Protein AF-A0A956D103-F1 (afdb_monomer)

Mean predicted aligned error: 5.44 Å

Secondary structure (DSSP, 8-state):
--S--------TTTHHHHHHHHTT----S--BHHHHHHHHHHHHHT---SS--EEEEEE-S--B-SS--SS---HHHHHHHHHHHHHTT-EEEEEE-SSS-SHHHHHHHHHHHTT--TTSPPPP-EE-SSHHHHHHHHHHHHHHHS-SEEEPSS--S-GGGGGGSEEEETTEEEPBT-TTSEEEEETTEEEE-THHHHHHHHSTT--EEEE--------

Sequence (219 aa):
ECPVITEVPPDLSNYAAIEAVYAANQPEDETPTGESILAVMDTLLNDPAPGDKVIVLATDGEPDTCAEPNPQNGQPEAIAAVTHAYESGIRTYIISVGTDVGMRHLQDVANAGVGHGPGDPDAPFWVAGDDMGLRDALTAIIGGELSCVVTLEGMIQDPDLACTGTVLLNGLPVPCDDPNGWRVIDATHIELRGDACDTLQTTPAATLEATFPCDVVLI

Solvent-accessible surface area (backbone atoms only — not comparable to full-atom values): 12548 Å² total; per-residue (Å²): 124,74,55,81,83,84,86,72,83,91,59,86,89,45,59,70,63,50,48,60,50,62,75,70,59,74,93,70,98,68,43,33,47,18,53,42,47,49,56,51,45,55,54,58,77,69,49,84,69,85,76,91,50,72,45,78,48,76,43,47,45,69,23,6,29,82,90,44,55,74,69,64,70,15,55,67,48,30,37,51,32,34,34,52,35,29,79,71,65,26,40,38,43,38,34,38,36,74,67,90,53,36,54,69,52,42,47,54,36,19,16,26,6,74,67,49,56,95,88,52,76,85,47,78,64,38,72,28,84,48,76,65,40,43,52,52,42,53,45,52,54,58,19,71,69,53,66,43,62,40,77,51,102,56,68,46,79,48,70,93,54,46,74,79,30,49,39,25,52,72,84,40,80,44,49,64,78,39,75,52,9,26,40,80,75,53,46,42,31,35,33,39,25,53,62,41,25,52,46,55,27,70,38,85,88,59,44,79,48,77,50,63,70,78,83,78,86,83,129

Foldseek 3Di:
DPPDDDDDDDDPPCVVVVCVVVVPDDDDQFAQQLVVLVVVLVVQVPDPDDAAAEAEDEEQQQHQHPVDRPPSPCLVSNLVSLLVCVVVRYAYAYEHEDDNPNVVSSQSSQCSRPVHDPPDPTHDHFYDDDPVSVVQRVLQVQLVRDALKDFAPFWAPDQVQQQVKFKAKQNHTFHEPDQQGKHDPHGGIIGGHDVRSVCSSRPPPIDIDIDGDPDDPDD

pLDDT: mean 91.86, std 7.45, range [54.06, 98.56]

Radius of gyration: 21.25 Å; Cα contacts (8 Å, |Δi|>4): 354; chains: 1; bounding box: 64×43×56 Å

Structure (mmCIF, N/CA/C/O backbone):
data_AF-A0A956D103-F1
#
_entry.id   AF-A0A956D103-F1
#
loop_
_atom_site.group_PDB
_atom_site.id
_atom_site.type_symbol
_atom_site.label_atom_id
_atom_site.label_alt_id
_atom_site.label_comp_id
_atom_site.label_asym_id
_atom_site.label_entity_id
_atom_site.label_seq_id
_atom_site.pdbx_PDB_ins_code
_atom_site.Cartn_x
_atom_site.Cartn_y
_atom_site.Cartn_z
_atom_site.occupancy
_atom_site.B_iso_or_equiv
_atom_site.auth_seq_id
_atom_site.auth_comp_id
_atom_site.auth_asym_id
_atom_site.auth_atom_id
_atom_site.pdbx_PDB_model_num
ATOM 1 N N . GLU A 1 1 ? 3.427 -14.413 -24.974 1.00 79.50 1 GLU A N 1
ATOM 2 C CA . GLU A 1 1 ? 2.480 -13.389 -24.497 1.00 79.50 1 GLU A CA 1
ATOM 3 C C . GLU A 1 1 ? 3.286 -12.433 -23.641 1.00 79.50 1 GLU A C 1
ATOM 5 O O . GLU A 1 1 ? 4.222 -12.904 -23.008 1.00 79.50 1 GLU A O 1
ATOM 10 N N . CYS A 1 2 ? 3.041 -11.131 -23.746 1.00 88.25 2 CYS A N 1
ATOM 11 C CA . CYS A 1 2 ? 3.7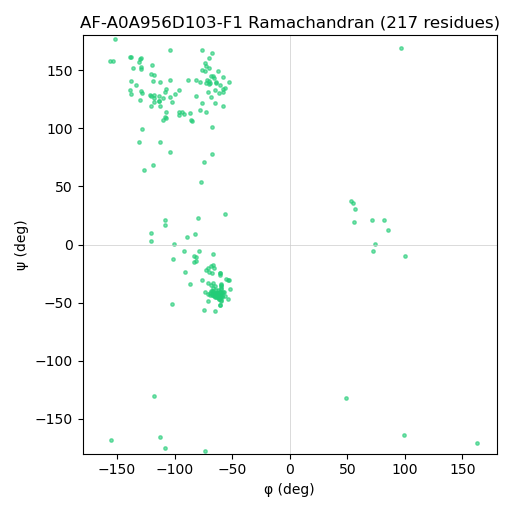76 -10.103 -23.016 1.00 88.25 2 CYS A CA 1
ATOM 12 C C . CYS A 1 2 ? 2.755 -9.066 -22.522 1.00 88.25 2 CYS A C 1
ATOM 14 O O . CYS A 1 2 ? 1.936 -8.639 -23.343 1.00 88.25 2 CYS A O 1
ATOM 16 N N . PRO A 1 3 ? 2.765 -8.700 -21.231 1.00 92.75 3 PRO A N 1
ATOM 17 C CA . PRO A 1 3 ? 3.650 -9.207 -20.180 1.00 92.75 3 PRO A CA 1
ATOM 18 C C . PRO A 1 3 ? 3.308 -10.660 -19.812 1.00 92.75 3 PRO A C 1
ATOM 20 O O . PRO A 1 3 ? 2.217 -11.153 -20.104 1.00 92.75 3 PRO A O 1
ATOM 23 N N . VAL A 1 4 ? 4.251 -11.367 -19.189 1.00 90.75 4 VAL A N 1
ATOM 24 C CA . VAL A 1 4 ? 3.965 -12.669 -18.575 1.00 90.75 4 VAL A CA 1
ATOM 25 C C . VAL A 1 4 ? 3.476 -12.408 -17.156 1.00 90.75 4 VAL A C 1
ATOM 27 O O . VAL A 1 4 ? 4.240 -11.945 -16.315 1.00 90.75 4 VAL A O 1
ATOM 30 N N . ILE A 1 5 ? 2.205 -12.704 -16.891 1.00 88.81 5 ILE A N 1
ATOM 31 C CA . ILE A 1 5 ? 1.594 -12.516 -15.573 1.00 88.81 5 ILE A CA 1
ATOM 32 C C . ILE A 1 5 ? 1.453 -13.877 -14.894 1.00 88.81 5 ILE A C 1
ATOM 34 O O . ILE A 1 5 ? 0.875 -14.812 -15.449 1.00 88.81 5 ILE A O 1
ATOM 38 N N . THR A 1 6 ? 1.974 -13.973 -13.673 1.00 90.38 6 THR A N 1
ATOM 39 C CA . THR A 1 6 ? 1.687 -15.084 -12.762 1.00 90.38 6 THR A CA 1
ATOM 40 C C . THR A 1 6 ? 0.908 -14.541 -11.577 1.00 90.38 6 THR A C 1
ATOM 42 O O . THR A 1 6 ? 1.376 -13.631 -10.898 1.00 90.38 6 THR A O 1
ATOM 45 N N . GLU A 1 7 ? -0.271 -15.102 -11.324 1.00 89.50 7 GLU A N 1
ATOM 46 C CA . GLU A 1 7 ? -1.184 -14.610 -10.294 1.00 89.50 7 GLU A CA 1
ATOM 47 C C . GLU A 1 7 ? -1.426 -15.659 -9.211 1.00 89.50 7 GLU A C 1
ATOM 49 O O . GLU A 1 7 ? -1.515 -16.861 -9.473 1.00 89.50 7 GLU A O 1
ATOM 54 N N . VAL A 1 8 ? -1.597 -15.173 -7.985 1.00 91.81 8 VAL A N 1
ATOM 55 C CA . VAL A 1 8 ? -2.121 -15.940 -6.859 1.00 91.81 8 VAL A CA 1
ATOM 56 C C . VAL A 1 8 ? -3.377 -15.215 -6.380 1.00 91.81 8 VAL A C 1
ATOM 58 O O . VAL A 1 8 ? -3.267 -14.055 -5.983 1.00 91.81 8 VAL A O 1
ATOM 61 N N . PRO A 1 9 ? -4.566 -15.848 -6.412 1.00 88.56 9 PRO A N 1
ATOM 62 C CA . PRO A 1 9 ? -5.786 -15.211 -5.930 1.00 88.56 9 PRO A CA 1
ATOM 63 C C . PRO A 1 9 ? -5.660 -14.783 -4.460 1.00 88.56 9 PRO A C 1
ATOM 65 O O . PRO A 1 9 ? -5.035 -15.503 -3.676 1.00 88.56 9 PRO A O 1
ATOM 68 N N . PRO A 1 10 ? -6.259 -13.652 -4.053 1.00 86.81 10 PRO A N 1
ATOM 69 C CA . PRO A 1 10 ? -6.263 -13.242 -2.656 1.00 86.81 10 PRO A CA 1
ATOM 70 C C . PRO A 1 10 ? -7.048 -14.251 -1.807 1.00 86.81 10 PRO A C 1
ATOM 72 O O . PRO A 1 10 ? -8.158 -14.645 -2.163 1.00 86.81 10 PRO A O 1
ATOM 75 N N . ASP A 1 11 ? -6.471 -14.660 -0.679 1.00 86.62 11 ASP A N 1
ATOM 76 C CA . ASP A 1 11 ? -7.127 -15.512 0.316 1.00 86.62 11 ASP A CA 1
ATOM 77 C C . ASP A 1 11 ? -6.510 -15.263 1.703 1.00 86.62 11 ASP A C 1
ATOM 79 O O . ASP A 1 11 ? -5.375 -14.782 1.827 1.00 86.62 11 ASP A O 1
ATOM 83 N N . LEU A 1 12 ? -7.244 -15.593 2.763 1.00 84.31 12 LEU A N 1
ATOM 84 C CA . LEU A 1 12 ? -6.708 -15.558 4.118 1.00 84.31 12 LEU A CA 1
ATOM 85 C C . LEU A 1 12 ? -5.688 -16.685 4.299 1.00 84.31 12 LEU A C 1
ATOM 87 O O . LEU A 1 12 ? -5.867 -17.804 3.829 1.00 84.31 12 LEU A O 1
ATOM 91 N N . SER A 1 13 ? -4.601 -16.395 5.018 1.00 85.69 13 SER A N 1
ATOM 92 C CA . SER A 1 13 ? -3.537 -17.376 5.288 1.00 85.69 13 SER A CA 1
ATOM 93 C C . SER A 1 13 ? -2.912 -17.995 4.023 1.00 85.69 13 SER A C 1
ATOM 95 O O . SER A 1 13 ? -2.415 -19.121 4.061 1.00 85.69 13 SER A O 1
ATOM 97 N N . ASN A 1 14 ? -2.860 -17.248 2.916 1.00 91.62 14 ASN A N 1
ATOM 98 C CA . ASN A 1 14 ? -2.439 -17.759 1.607 1.00 91.62 14 ASN A CA 1
ATOM 99 C C . ASN A 1 14 ? -0.913 -17.875 1.393 1.00 91.62 14 ASN A C 1
ATOM 101 O O . ASN A 1 14 ? -0.425 -17.880 0.262 1.00 91.62 14 ASN A O 1
ATOM 105 N N . TYR A 1 15 ? -0.135 -17.970 2.476 1.00 91.62 15 TYR A N 1
ATOM 106 C CA . TYR A 1 15 ? 1.331 -18.027 2.422 1.00 91.62 15 TYR A CA 1
ATOM 107 C C . TYR A 1 15 ? 1.834 -19.145 1.500 1.00 91.62 15 TYR A C 1
ATOM 109 O O . TYR A 1 15 ? 2.696 -18.906 0.664 1.00 91.62 15 TYR A O 1
ATOM 117 N N . ALA A 1 16 ? 1.274 -20.353 1.618 1.00 94.56 16 ALA A N 1
ATOM 118 C CA . ALA A 1 16 ? 1.763 -21.516 0.878 1.00 94.56 16 ALA A CA 1
ATOM 119 C C . ALA A 1 16 ? 1.588 -21.379 -0.646 1.00 94.56 16 ALA A C 1
ATOM 121 O O . ALA A 1 16 ? 2.445 -21.840 -1.397 1.00 94.56 16 ALA A O 1
ATOM 122 N N . ALA A 1 17 ? 0.505 -20.747 -1.118 1.00 94.50 17 ALA A N 1
ATOM 123 C CA . ALA A 1 17 ? 0.299 -20.533 -2.552 1.00 94.50 17 ALA A CA 1
ATOM 124 C C . ALA A 1 17 ? 1.233 -19.444 -3.097 1.00 94.50 17 ALA A C 1
ATOM 126 O O . ALA A 1 17 ? 1.810 -19.616 -4.170 1.00 94.50 17 ALA A O 1
ATOM 127 N N . ILE A 1 18 ? 1.424 -18.364 -2.331 1.00 93.12 18 ILE A N 1
ATOM 128 C CA . ILE A 1 18 ? 2.382 -17.300 -2.651 1.00 93.12 18 ILE A CA 1
ATOM 129 C C . ILE A 1 18 ? 3.799 -17.886 -2.721 1.00 93.12 18 ILE A C 1
ATOM 131 O O . ILE A 1 18 ? 4.478 -17.740 -3.734 1.00 93.12 18 ILE A O 1
ATOM 135 N N . GLU A 1 19 ? 4.228 -18.617 -1.689 1.00 94.25 19 GLU A N 1
ATOM 136 C CA . GLU A 1 19 ? 5.542 -19.267 -1.631 1.00 94.25 19 GLU A CA 1
ATOM 137 C C . GLU A 1 19 ? 5.763 -20.206 -2.822 1.00 94.25 19 GLU A C 1
ATOM 139 O O . GLU A 1 19 ? 6.821 -20.156 -3.445 1.00 94.25 19 GLU A O 1
ATOM 144 N N . ALA A 1 20 ? 4.766 -21.020 -3.184 1.00 93.12 20 ALA A N 1
ATOM 145 C CA . ALA A 1 20 ? 4.874 -21.947 -4.307 1.00 93.12 20 ALA A CA 1
ATOM 146 C C . ALA A 1 20 ? 5.146 -21.242 -5.647 1.00 93.12 20 ALA A C 1
ATOM 148 O O . ALA A 1 20 ? 5.888 -21.778 -6.471 1.00 93.12 20 ALA A O 1
ATOM 149 N N . VAL A 1 21 ? 4.577 -20.050 -5.857 1.00 91.94 21 VAL A N 1
ATOM 150 C CA . VAL A 1 21 ? 4.830 -19.231 -7.049 1.00 91.94 21 VAL A CA 1
ATOM 151 C C . VAL A 1 21 ? 6.207 -18.572 -6.976 1.00 91.94 21 VAL A C 1
ATOM 153 O O . VAL A 1 21 ? 7.045 -18.793 -7.850 1.00 91.94 21 VAL A O 1
ATOM 156 N N . TYR A 1 22 ? 6.487 -17.811 -5.916 1.00 87.88 22 TYR A N 1
ATOM 157 C CA . TYR A 1 22 ? 7.726 -17.031 -5.826 1.00 87.88 22 TYR A CA 1
ATOM 158 C C . TYR A 1 22 ? 8.986 -17.900 -5.716 1.00 87.88 22 TYR A C 1
ATOM 160 O O . TYR A 1 22 ? 10.017 -17.527 -6.267 1.00 87.88 22 TYR A O 1
ATOM 168 N N . ALA A 1 23 ? 8.923 -19.067 -5.065 1.00 90.00 23 ALA A N 1
ATOM 169 C CA . ALA A 1 23 ? 10.075 -19.965 -4.944 1.00 90.00 23 ALA A CA 1
ATOM 170 C C . ALA A 1 23 ? 10.461 -20.643 -6.271 1.00 90.00 23 ALA A C 1
ATOM 172 O O . ALA A 1 23 ? 11.604 -21.075 -6.427 1.00 90.00 23 ALA A O 1
ATOM 173 N N . ALA A 1 24 ? 9.514 -20.769 -7.206 1.00 86.50 24 ALA A N 1
ATOM 174 C CA . ALA A 1 24 ? 9.744 -21.363 -8.520 1.00 86.50 24 ALA A CA 1
ATOM 175 C C . ALA A 1 24 ? 10.159 -20.330 -9.580 1.00 86.50 24 ALA A C 1
ATOM 177 O O . ALA A 1 24 ? 10.802 -20.701 -10.563 1.00 86.50 24 ALA A O 1
ATOM 178 N N . ASN A 1 25 ? 9.806 -19.057 -9.382 1.00 85.12 25 ASN A N 1
ATOM 179 C CA . ASN A 1 25 ? 10.116 -17.983 -10.320 1.00 85.12 25 ASN A CA 1
ATOM 180 C C . ASN A 1 25 ? 11.622 -17.692 -10.368 1.00 85.12 25 ASN A C 1
ATOM 182 O O . ASN A 1 25 ? 12.337 -17.780 -9.368 1.00 85.12 25 ASN A O 1
ATOM 186 N N . GLN A 1 26 ? 12.105 -17.345 -11.555 1.00 83.88 26 GLN A N 1
ATOM 187 C CA . GLN A 1 26 ? 13.471 -16.898 -11.817 1.00 83.88 26 GLN A CA 1
ATOM 188 C C . GLN A 1 26 ? 13.407 -15.598 -12.628 1.00 83.88 26 GLN A C 1
ATOM 190 O O . GLN A 1 26 ? 12.369 -15.329 -13.234 1.00 83.88 26 GLN A O 1
ATOM 195 N N . PRO A 1 27 ? 14.477 -14.783 -12.638 1.00 82.50 27 PRO A N 1
ATOM 196 C CA . PRO A 1 27 ? 14.562 -13.655 -13.556 1.00 82.50 27 PRO A CA 1
ATOM 197 C C . PRO A 1 27 ? 14.408 -14.122 -15.0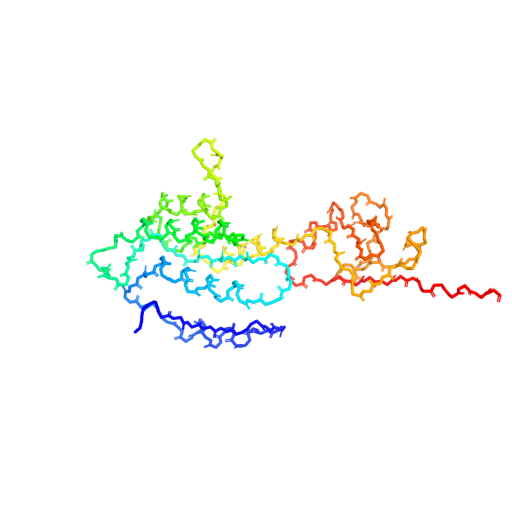08 1.00 82.50 27 PRO A C 1
ATOM 199 O O . PRO A 1 27 ? 15.034 -15.104 -15.410 1.00 82.50 27 PRO A O 1
ATOM 202 N N . GLU A 1 28 ? 13.593 -13.397 -15.765 1.00 82.94 28 GLU A N 1
ATOM 203 C CA . GLU A 1 28 ? 13.467 -13.514 -17.220 1.00 82.94 28 GLU A CA 1
ATOM 204 C C . GLU A 1 28 ? 14.197 -12.329 -17.882 1.00 82.94 28 GLU A C 1
ATOM 206 O O . GLU A 1 28 ? 14.587 -11.383 -17.198 1.00 82.94 28 GLU A O 1
ATOM 211 N N . ASP A 1 29 ? 14.419 -12.391 -19.197 1.00 82.62 29 ASP A N 1
ATOM 212 C CA . ASP A 1 29 ? 15.344 -11.479 -19.896 1.00 82.62 29 ASP A CA 1
ATOM 213 C C . ASP A 1 29 ? 14.844 -10.023 -20.056 1.00 82.62 29 ASP A C 1
ATOM 215 O O . ASP A 1 29 ? 15.673 -9.140 -20.258 1.00 82.62 29 ASP A O 1
ATOM 219 N N . GLU A 1 30 ? 13.532 -9.762 -19.985 1.00 90.62 30 GLU A N 1
ATOM 220 C CA . GLU A 1 30 ? 12.917 -8.465 -20.343 1.00 90.62 30 GLU A CA 1
ATOM 221 C C . GLU A 1 30 ? 11.981 -7.943 -19.228 1.00 90.62 30 GLU A C 1
ATOM 223 O O . GLU A 1 30 ? 11.374 -8.726 -18.488 1.00 90.62 30 GLU A O 1
ATOM 228 N N . THR A 1 31 ? 11.810 -6.621 -19.150 1.00 91.56 31 THR A N 1
ATOM 229 C CA . THR A 1 31 ? 11.146 -5.867 -18.072 1.00 91.56 31 THR A CA 1
ATOM 230 C C . THR A 1 31 ? 10.029 -4.936 -18.605 1.00 91.56 31 THR A C 1
ATOM 232 O O . THR A 1 31 ? 10.104 -3.711 -18.423 1.00 91.56 31 THR A O 1
ATOM 235 N N . PRO A 1 32 ? 8.939 -5.473 -19.202 1.00 96.00 32 PRO A N 1
ATOM 236 C CA . PRO A 1 32 ? 7.816 -4.700 -19.752 1.00 96.00 32 PRO A CA 1
ATOM 237 C C . PRO A 1 32 ? 6.924 -4.134 -18.632 1.00 96.00 32 PRO A C 1
ATOM 239 O O . PRO A 1 32 ? 5.818 -4.614 -18.350 1.00 96.00 32 PRO A O 1
ATOM 242 N N . THR A 1 33 ? 7.446 -3.141 -17.912 1.00 96.50 33 THR A N 1
ATOM 243 C CA . THR A 1 33 ? 6.855 -2.626 -16.666 1.00 96.50 33 THR A CA 1
ATOM 244 C C . THR A 1 33 ? 5.529 -1.922 -16.918 1.00 96.50 33 THR A C 1
ATOM 246 O O . THR A 1 33 ? 4.568 -2.151 -16.185 1.00 96.50 33 THR A O 1
ATOM 249 N N . GLY A 1 34 ? 5.450 -1.094 -17.965 1.00 97.62 34 GLY A N 1
ATOM 250 C CA . GLY A 1 34 ? 4.225 -0.372 -18.305 1.00 97.62 34 GLY A CA 1
ATOM 251 C C . GLY A 1 34 ? 3.066 -1.327 -18.587 1.00 97.62 34 GLY A C 1
ATOM 252 O O . GLY A 1 34 ? 1.992 -1.199 -18.001 1.00 97.62 34 GLY A O 1
ATOM 253 N N . GLU A 1 35 ? 3.293 -2.340 -19.419 1.00 97.69 35 GLU A N 1
ATOM 254 C CA . GLU A 1 35 ? 2.273 -3.329 -19.751 1.00 97.69 35 GLU A CA 1
ATOM 255 C C . GLU A 1 35 ? 1.910 -4.223 -18.558 1.00 97.69 35 GLU A C 1
ATOM 257 O O . GLU A 1 35 ? 0.738 -4.562 -18.395 1.00 97.69 35 GLU A O 1
ATOM 262 N N . SER A 1 36 ? 2.874 -4.558 -17.692 1.00 97.00 36 SER A N 1
ATOM 263 C CA . SER A 1 36 ? 2.613 -5.302 -16.448 1.00 97.00 36 SER A CA 1
ATOM 264 C C . SER A 1 36 ? 1.668 -4.538 -15.518 1.00 97.00 36 SER A C 1
ATOM 266 O O . SER A 1 36 ? 0.732 -5.117 -14.969 1.00 97.00 36 SER A O 1
ATOM 268 N N . ILE A 1 37 ? 1.866 -3.224 -15.386 1.00 98.25 37 ILE A N 1
ATOM 269 C CA . ILE A 1 37 ? 1.015 -2.356 -14.563 1.00 98.25 37 ILE A CA 1
ATOM 270 C C . ILE A 1 37 ? -0.389 -2.256 -15.150 1.00 98.25 37 ILE A C 1
ATOM 272 O O . ILE A 1 37 ? -1.355 -2.386 -14.405 1.00 98.25 37 ILE A O 1
ATOM 276 N N . LEU A 1 38 ? -0.521 -2.088 -16.469 1.00 97.88 38 LEU A N 1
ATOM 277 C CA . LEU A 1 38 ? -1.831 -2.051 -17.128 1.00 97.88 38 LEU A CA 1
ATOM 278 C C . LEU A 1 38 ? -2.596 -3.374 -16.961 1.00 97.88 38 LEU A C 1
ATOM 280 O O . LEU A 1 38 ? -3.787 -3.351 -16.662 1.00 97.88 38 LEU A O 1
ATOM 284 N N . ALA A 1 39 ? -1.915 -4.517 -17.084 1.00 96.56 39 ALA A N 1
ATOM 285 C CA . ALA A 1 39 ? -2.531 -5.827 -16.879 1.00 96.56 39 ALA A CA 1
ATOM 286 C C . ALA A 1 39 ? -3.026 -6.017 -15.432 1.00 96.56 39 ALA A C 1
ATOM 288 O O . ALA A 1 39 ? -4.158 -6.442 -15.214 1.00 96.56 39 ALA A O 1
ATOM 289 N N . VAL A 1 40 ? -2.210 -5.653 -14.434 1.00 96.12 40 VAL A N 1
ATOM 290 C CA . VAL A 1 40 ? -2.604 -5.727 -13.015 1.00 96.12 40 VAL A CA 1
ATOM 291 C C . VAL A 1 40 ? -3.717 -4.727 -12.693 1.00 96.12 40 VAL A C 1
ATOM 293 O O . VAL A 1 40 ? -4.627 -5.044 -11.928 1.00 96.12 40 VAL A O 1
ATOM 296 N N . MET A 1 41 ? -3.681 -3.535 -13.290 1.00 96.50 41 MET A N 1
ATOM 297 C CA . MET A 1 41 ? -4.721 -2.522 -13.130 1.00 96.50 41 MET A CA 1
ATOM 298 C C . MET A 1 41 ? -6.085 -3.053 -13.582 1.00 96.50 41 MET A C 1
ATOM 300 O O . MET A 1 41 ? -7.060 -2.892 -12.851 1.00 96.50 41 MET A O 1
ATOM 304 N N . ASP A 1 42 ? -6.158 -3.738 -14.727 1.00 95.00 42 ASP A N 1
ATOM 305 C CA . ASP A 1 42 ? -7.395 -4.374 -15.190 1.00 95.00 42 ASP A CA 1
ATOM 306 C C . ASP A 1 42 ? -7.920 -5.396 -14.167 1.00 95.00 42 ASP A C 1
ATOM 308 O O . ASP A 1 42 ? -9.118 -5.417 -13.876 1.00 95.00 42 ASP A O 1
ATOM 312 N N . THR A 1 43 ? -7.045 -6.206 -13.562 1.00 93.62 43 THR A N 1
ATOM 313 C CA . THR A 1 43 ? -7.431 -7.139 -12.490 1.00 93.62 43 THR A CA 1
ATOM 314 C C . THR A 1 43 ? -7.985 -6.396 -11.267 1.00 93.62 43 THR A C 1
ATOM 316 O O . THR A 1 43 ? -9.048 -6.760 -10.762 1.00 93.62 43 THR A O 1
ATOM 319 N N . LEU A 1 44 ? -7.325 -5.322 -10.819 1.00 94.75 44 LEU A N 1
ATOM 320 C CA . LEU A 1 44 ? -7.743 -4.540 -9.647 1.00 94.75 44 LEU A CA 1
ATOM 321 C C . LEU A 1 44 ? -9.060 -3.785 -9.862 1.00 94.75 44 LEU A C 1
ATOM 323 O O . LEU A 1 44 ? -9.894 -3.746 -8.961 1.00 94.75 44 LEU A O 1
ATOM 327 N N . LEU A 1 45 ? -9.278 -3.212 -11.048 1.00 94.94 45 LEU A N 1
ATOM 328 C CA . LEU A 1 45 ? -10.519 -2.503 -11.380 1.00 94.94 45 LEU A CA 1
ATOM 329 C C . LEU A 1 45 ? -11.732 -3.440 -11.461 1.00 94.94 45 LEU A C 1
ATOM 331 O O . LEU A 1 45 ? -12.868 -2.999 -11.280 1.00 94.94 45 LEU A O 1
ATOM 335 N N . ASN A 1 46 ? -11.500 -4.726 -11.731 1.00 94.00 46 ASN A N 1
ATOM 336 C CA . ASN A 1 46 ? -12.540 -5.751 -11.766 1.00 94.00 46 ASN A CA 1
ATOM 337 C C . ASN A 1 46 ? -12.742 -6.467 -10.417 1.00 94.00 46 ASN A C 1
ATOM 339 O O . ASN A 1 46 ? -13.677 -7.264 -10.303 1.00 94.00 46 ASN A O 1
ATOM 343 N N . ASP A 1 47 ? -11.912 -6.199 -9.402 1.00 91.88 47 ASP A N 1
ATOM 344 C CA . ASP A 1 47 ? -12.050 -6.781 -8.066 1.00 91.88 47 ASP A CA 1
ATOM 345 C C . ASP A 1 47 ? -13.160 -6.067 -7.264 1.00 91.88 47 ASP A C 1
ATOM 347 O O . ASP A 1 47 ? -13.026 -4.886 -6.934 1.00 91.88 47 ASP A O 1
ATOM 351 N N . PRO A 1 48 ? -14.259 -6.760 -6.901 1.00 91.25 48 PRO A N 1
ATOM 352 C CA . PRO A 1 48 ? -15.356 -6.160 -6.150 1.00 91.25 48 PRO A CA 1
ATOM 353 C C . PRO A 1 48 ? -15.066 -6.022 -4.649 1.00 91.25 48 PRO A C 1
ATOM 355 O O . PRO A 1 48 ? -15.920 -5.501 -3.925 1.00 91.25 48 PRO A O 1
ATOM 358 N N . ALA A 1 49 ? -13.939 -6.542 -4.145 1.00 87.62 49 ALA A N 1
ATOM 359 C CA . ALA A 1 49 ? -13.627 -6.469 -2.726 1.00 87.62 49 ALA A CA 1
ATOM 360 C C . ALA A 1 49 ? -13.520 -5.000 -2.273 1.00 87.62 49 ALA A C 1
ATOM 362 O O . ALA A 1 49 ? -12.924 -4.185 -2.982 1.00 87.62 49 ALA A O 1
ATOM 363 N N . PRO A 1 50 ? -14.078 -4.644 -1.103 1.00 83.06 50 PRO A N 1
ATOM 364 C CA . PRO A 1 50 ? -14.047 -3.274 -0.611 1.00 83.06 50 PRO A CA 1
ATOM 365 C C . PRO A 1 50 ? -12.625 -2.834 -0.240 1.00 83.06 50 PRO A C 1
ATOM 367 O O . PRO A 1 50 ? -11.736 -3.661 -0.037 1.00 83.06 50 PRO A O 1
ATOM 370 N N . GLY A 1 51 ? -12.453 -1.522 -0.086 1.00 84.06 51 GLY A N 1
ATOM 371 C CA . GLY A 1 51 ? -11.192 -0.905 0.319 1.00 84.06 51 GLY A CA 1
ATOM 372 C C . GLY A 1 51 ? -10.364 -0.393 -0.855 1.00 84.06 51 GLY A C 1
ATOM 373 O O . GLY A 1 51 ? -10.663 -0.658 -2.022 1.00 84.06 51 GLY A O 1
ATOM 374 N N . ASP A 1 52 ? -9.332 0.368 -0.510 1.00 88.06 52 ASP A N 1
ATOM 375 C CA . ASP A 1 52 ? -8.420 0.953 -1.481 1.00 88.06 52 ASP A CA 1
ATOM 376 C C . ASP A 1 52 ? -7.611 -0.141 -2.186 1.00 88.06 52 ASP A C 1
ATOM 378 O O . ASP A 1 52 ? -7.264 -1.177 -1.610 1.00 88.06 52 ASP A O 1
ATOM 382 N N . LYS A 1 53 ? -7.328 0.089 -3.468 1.00 91.88 53 LYS A N 1
ATOM 383 C CA . LYS A 1 53 ? -6.511 -0.796 -4.295 1.00 91.88 53 LYS A CA 1
ATOM 384 C C . LYS A 1 53 ? -5.171 -0.128 -4.539 1.00 91.88 53 LYS A C 1
ATOM 386 O O . LYS A 1 53 ? -5.113 1.050 -4.892 1.00 91.88 53 LYS A O 1
ATOM 391 N N . VAL A 1 54 ? -4.100 -0.891 -4.370 1.00 95.69 54 VAL A N 1
ATOM 392 C CA . VAL A 1 54 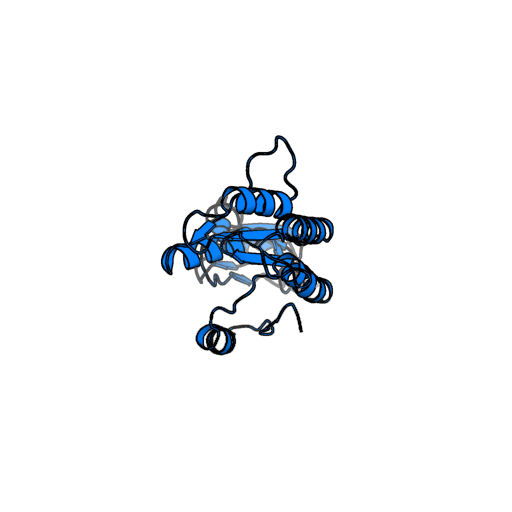? -2.735 -0.399 -4.548 1.00 95.69 54 VAL A CA 1
ATOM 393 C C . VAL A 1 54 ? -1.899 -1.402 -5.325 1.00 95.69 54 VAL A C 1
ATOM 395 O O . VAL A 1 54 ? -2.139 -2.608 -5.266 1.00 95.69 54 VAL A O 1
ATOM 398 N N . ILE A 1 55 ? -0.900 -0.894 -6.035 1.00 97.19 55 ILE A N 1
ATOM 399 C CA . ILE A 1 55 ? 0.132 -1.677 -6.708 1.00 97.19 55 ILE A CA 1
ATOM 400 C C . ILE A 1 55 ? 1.436 -1.490 -5.937 1.00 97.19 55 ILE A C 1
ATOM 402 O O . ILE A 1 55 ? 1.835 -0.365 -5.647 1.00 97.19 55 ILE A O 1
ATOM 406 N N . VAL A 1 56 ? 2.124 -2.588 -5.629 1.00 96.12 56 VAL A N 1
ATOM 407 C CA . VAL A 1 56 ? 3.506 -2.552 -5.136 1.00 96.12 56 VAL A CA 1
ATOM 408 C C . VAL A 1 56 ? 4.410 -3.049 -6.253 1.00 96.12 56 VAL A C 1
ATOM 410 O O . VAL A 1 56 ? 4.394 -4.232 -6.589 1.00 96.12 56 VAL A O 1
ATOM 413 N N . LEU A 1 57 ? 5.179 -2.141 -6.847 1.00 96.12 57 LEU A N 1
ATOM 414 C CA . LEU A 1 57 ? 6.108 -2.442 -7.927 1.00 96.12 57 LEU A CA 1
ATOM 415 C C . LEU A 1 57 ? 7.514 -2.639 -7.357 1.00 96.12 57 LEU A C 1
ATOM 417 O O . LEU A 1 57 ? 8.149 -1.683 -6.910 1.00 96.12 57 LEU A O 1
ATOM 421 N N . ALA A 1 58 ? 8.006 -3.876 -7.403 1.00 93.00 58 ALA A N 1
ATOM 422 C CA . ALA A 1 58 ? 9.400 -4.197 -7.118 1.00 93.00 58 ALA A CA 1
ATOM 423 C C . ALA A 1 58 ? 10.206 -4.228 -8.428 1.00 93.00 58 ALA A C 1
ATOM 425 O O . ALA A 1 58 ? 9.943 -5.075 -9.279 1.00 93.00 58 ALA A O 1
ATOM 426 N N . THR A 1 59 ? 11.147 -3.299 -8.617 1.00 92.69 59 THR A N 1
ATOM 427 C CA . THR A 1 59 ? 11.895 -3.141 -9.883 1.00 92.69 59 THR A CA 1
ATOM 428 C C . THR A 1 59 ? 13.251 -2.452 -9.676 1.00 92.69 59 THR A C 1
ATOM 430 O O . THR A 1 59 ? 13.452 -1.753 -8.682 1.00 92.69 59 THR A O 1
ATOM 433 N N . ASP A 1 60 ? 14.187 -2.651 -10.604 1.00 90.44 60 ASP A N 1
ATOM 434 C CA . ASP A 1 60 ? 15.466 -1.927 -10.679 1.00 90.44 60 ASP A CA 1
ATOM 435 C C . ASP A 1 60 ? 15.336 -0.551 -11.359 1.00 90.44 60 ASP A C 1
ATOM 437 O O . ASP A 1 60 ? 16.240 0.279 -11.274 1.00 90.44 60 ASP A O 1
ATOM 441 N N . GLY A 1 61 ? 14.186 -0.266 -11.977 1.00 92.88 61 GLY A N 1
ATOM 442 C CA . GLY A 1 61 ? 13.917 1.012 -12.628 1.00 92.88 61 GLY A CA 1
ATOM 443 C C . GLY A 1 61 ? 14.494 1.129 -14.034 1.00 92.88 61 GLY A C 1
ATOM 444 O O . GLY A 1 61 ? 14.644 2.252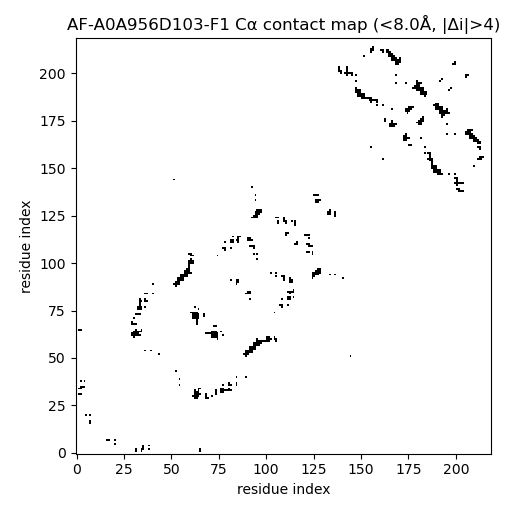 -14.524 1.00 92.88 61 GLY A O 1
ATOM 445 N N . GLU A 1 62 ? 14.792 0.015 -14.701 1.00 93.25 62 GLU A N 1
ATOM 446 C CA . GLU A 1 62 ? 15.215 0.014 -16.104 1.00 93.25 62 GLU A CA 1
ATOM 447 C C . GLU A 1 62 ? 14.239 -0.774 -17.002 1.00 93.25 62 GLU A C 1
ATOM 449 O O . GLU A 1 62 ? 14.563 -1.845 -17.512 1.00 93.25 62 GLU A O 1
ATOM 454 N N . PRO A 1 63 ? 13.008 -0.262 -17.201 1.00 95.12 63 PRO A N 1
ATOM 455 C CA . PRO A 1 63 ? 12.010 -0.935 -18.019 1.00 95.12 63 PRO A CA 1
ATOM 456 C C . PRO A 1 63 ? 12.343 -0.921 -19.514 1.00 95.12 63 PRO A C 1
ATOM 458 O O . PRO A 1 63 ? 12.906 0.036 -20.053 1.00 95.12 63 PRO A O 1
ATOM 461 N N . ASP A 1 64 ? 11.857 -1.945 -20.200 1.00 94.94 64 ASP A N 1
ATOM 462 C CA . ASP A 1 64 ? 11.640 -1.986 -21.644 1.00 94.94 64 ASP A CA 1
ATOM 463 C C . ASP A 1 64 ? 10.133 -2.059 -21.943 1.00 94.94 64 ASP A C 1
ATOM 465 O O . ASP A 1 64 ? 9.299 -1.750 -21.085 1.00 94.94 64 ASP A O 1
ATOM 469 N N . THR A 1 65 ? 9.775 -2.393 -23.182 1.00 96.00 65 THR A N 1
ATOM 470 C CA . THR A 1 65 ? 8.380 -2.591 -23.588 1.00 96.00 65 THR A CA 1
ATOM 471 C C . THR A 1 65 ? 8.225 -3.925 -24.302 1.00 96.00 65 THR A C 1
ATOM 473 O O . THR A 1 65 ? 9.157 -4.453 -24.907 1.00 96.00 65 THR A O 1
ATOM 476 N N . CYS A 1 66 ? 6.996 -4.426 -24.376 1.00 94.44 66 CYS A N 1
ATOM 477 C CA . CYS A 1 66 ? 6.697 -5.615 -25.168 1.00 94.44 66 CYS A CA 1
ATOM 478 C C . CYS A 1 66 ? 7.008 -5.437 -26.669 1.00 94.44 66 CYS A C 1
ATOM 480 O O . CYS A 1 66 ? 7.223 -6.421 -27.381 1.00 94.44 66 CYS A O 1
ATOM 482 N N . ALA A 1 67 ? 6.976 -4.197 -27.173 1.00 94.50 67 ALA A N 1
ATOM 483 C CA . ALA A 1 67 ? 7.226 -3.872 -28.577 1.00 94.50 67 ALA A CA 1
ATOM 484 C C . ALA A 1 67 ? 8.718 -3.660 -28.890 1.00 94.50 67 ALA A C 1
ATOM 486 O O . ALA A 1 67 ? 9.173 -4.008 -29.983 1.00 94.50 67 ALA A O 1
ATOM 487 N N . GLU A 1 68 ? 9.465 -3.106 -27.939 1.00 93.06 68 GLU A N 1
ATOM 488 C CA . GLU A 1 68 ? 10.912 -2.901 -27.974 1.00 93.06 68 GLU A CA 1
ATOM 489 C C . GLU A 1 68 ? 11.506 -3.434 -26.661 1.00 93.06 68 GLU A C 1
ATOM 491 O O . GLU A 1 68 ? 11.625 -2.668 -25.705 1.00 93.06 68 GLU A O 1
ATOM 496 N N . PRO A 1 69 ? 11.856 -4.734 -26.605 1.00 88.12 69 PRO A N 1
ATOM 497 C CA . PRO A 1 69 ? 12.457 -5.329 -25.409 1.00 88.12 69 PRO A CA 1
ATOM 498 C C . PRO A 1 69 ? 13.895 -4.836 -25.191 1.00 88.12 69 PRO A C 1
ATOM 500 O O . PRO A 1 69 ? 14.358 -4.607 -24.086 1.00 88.12 69 PRO A O 1
ATOM 503 N N . ASN A 1 70 ? 14.616 -4.568 -26.283 1.00 86.31 70 ASN A N 1
ATOM 504 C CA . ASN A 1 70 ? 15.977 -4.057 -26.215 1.00 86.31 70 ASN A CA 1
ATOM 505 C C . ASN A 1 70 ? 16.222 -2.955 -27.261 1.00 86.31 70 ASN A C 1
ATOM 507 O O . ASN A 1 70 ? 15.933 -3.176 -28.444 1.00 86.31 70 ASN A O 1
ATOM 511 N N . PRO A 1 71 ? 16.836 -1.813 -26.879 1.00 87.62 71 PRO A N 1
ATOM 512 C CA . PRO A 1 71 ? 17.325 -1.470 -25.532 1.00 87.62 71 PRO A CA 1
ATOM 513 C C . PRO A 1 71 ? 16.192 -1.072 -24.557 1.00 87.62 71 PRO A C 1
ATOM 515 O O . PRO A 1 71 ? 15.080 -0.799 -24.994 1.00 87.62 71 PRO A O 1
ATOM 518 N N . GLN A 1 72 ? 16.500 -0.995 -23.256 1.00 87.19 72 GLN A N 1
ATOM 519 C CA . GLN A 1 72 ? 15.571 -0.639 -22.166 1.00 87.19 72 GLN A CA 1
ATOM 520 C C . GLN A 1 72 ? 15.097 0.825 -22.230 1.00 87.19 72 GLN A C 1
ATOM 522 O O . GLN A 1 72 ? 15.598 1.695 -21.515 1.00 87.19 72 GLN A O 1
ATOM 527 N N . ASN A 1 73 ? 14.148 1.102 -23.125 1.00 93.12 73 ASN A N 1
ATOM 528 C CA . ASN A 1 73 ? 13.580 2.430 -23.381 1.00 93.12 73 ASN A CA 1
ATOM 529 C C . ASN A 1 73 ? 12.131 2.594 -22.870 1.00 93.12 73 ASN A C 1
ATOM 531 O O . ASN A 1 73 ? 11.448 3.523 -23.296 1.00 93.12 73 ASN A O 1
ATOM 535 N N . GLY A 1 74 ? 11.642 1.717 -21.988 1.00 96.31 74 GLY A N 1
ATOM 536 C CA . GLY A 1 74 ? 10.240 1.682 -21.541 1.00 96.31 74 GLY A CA 1
ATOM 537 C C . GLY A 1 74 ? 9.877 2.662 -20.421 1.00 96.31 74 GLY A C 1
ATOM 538 O O . GLY A 1 74 ? 8.805 2.561 -19.821 1.00 96.31 74 GLY A O 1
ATOM 539 N N . GLN A 1 75 ? 10.770 3.590 -20.067 1.00 96.94 75 GLN A N 1
ATOM 540 C CA . GLN A 1 75 ? 10.568 4.514 -18.945 1.00 96.94 75 GLN A CA 1
ATOM 541 C C . GLN A 1 75 ? 9.341 5.423 -19.140 1.00 96.94 75 GLN A C 1
ATOM 543 O O . GLN A 1 75 ? 8.577 5.598 -18.184 1.00 96.94 75 GLN A O 1
ATOM 548 N N . PRO A 1 76 ? 9.104 6.015 -20.331 1.00 97.50 76 PRO A N 1
ATOM 549 C CA . PRO A 1 76 ? 7.899 6.806 -20.571 1.00 97.50 76 PRO A CA 1
ATOM 550 C C . PRO A 1 76 ? 6.611 5.989 -20.407 1.00 97.50 76 PRO A C 1
ATOM 552 O O . PRO A 1 76 ? 5.650 6.480 -19.817 1.00 97.50 76 PRO A O 1
ATOM 555 N N . GLU A 1 77 ? 6.597 4.748 -20.892 1.00 98.31 77 GLU A N 1
ATOM 556 C CA . GLU A 1 77 ? 5.463 3.827 -20.822 1.00 98.31 77 GLU A CA 1
ATOM 557 C C . GLU A 1 77 ? 5.163 3.422 -19.376 1.00 98.31 77 GLU A C 1
ATOM 559 O O . GLU A 1 77 ? 4.001 3.432 -18.969 1.00 98.31 77 GLU A O 1
ATOM 564 N N . ALA A 1 78 ? 6.196 3.148 -18.573 1.00 98.06 78 ALA A N 1
ATOM 565 C CA . ALA A 1 78 ? 6.047 2.858 -17.149 1.00 98.06 78 ALA A CA 1
ATOM 566 C C . ALA A 1 78 ? 5.432 4.043 -16.380 1.00 98.06 78 ALA A C 1
ATOM 568 O O . ALA A 1 78 ? 4.462 3.863 -15.642 1.00 98.06 78 ALA A O 1
ATOM 569 N N . ILE A 1 79 ? 5.928 5.271 -16.595 1.00 98.25 79 ILE A N 1
ATOM 570 C CA . ILE A 1 79 ? 5.368 6.480 -15.959 1.00 98.25 79 ILE A CA 1
ATOM 571 C C . ILE A 1 79 ? 3.922 6.714 -16.407 1.00 98.25 79 ILE A C 1
ATOM 573 O O . ILE A 1 79 ? 3.071 7.059 -15.585 1.00 98.25 79 ILE A O 1
ATOM 577 N N . ALA A 1 80 ? 3.623 6.524 -17.694 1.00 98.44 80 ALA A N 1
ATOM 578 C CA . ALA A 1 80 ? 2.274 6.695 -18.222 1.00 98.44 80 ALA A CA 1
ATOM 579 C C . ALA A 1 80 ? 1.294 5.675 -17.622 1.00 98.44 80 ALA A C 1
ATOM 581 O O . ALA A 1 80 ? 0.193 6.056 -17.227 1.00 98.44 80 ALA A O 1
ATOM 582 N N . ALA A 1 81 ? 1.701 4.409 -17.497 1.00 98.56 81 ALA A N 1
ATOM 583 C CA . ALA A 1 81 ? 0.888 3.362 -16.886 1.00 98.56 81 ALA A CA 1
ATOM 584 C C . ALA A 1 81 ? 0.605 3.643 -15.403 1.00 98.56 81 ALA A C 1
ATOM 586 O O . ALA A 1 81 ? -0.539 3.547 -14.966 1.00 98.56 81 ALA A O 1
ATOM 587 N N . VAL A 1 82 ? 1.618 4.064 -14.641 1.00 98.38 82 VAL A N 1
ATOM 588 C CA . VAL A 1 82 ? 1.449 4.425 -13.224 1.00 98.38 82 VAL A CA 1
ATOM 589 C C . VAL A 1 82 ? 0.578 5.666 -13.047 1.00 98.38 82 VAL A C 1
ATOM 591 O O . VAL A 1 82 ? -0.286 5.694 -12.173 1.00 98.38 82 VAL A O 1
ATOM 594 N N . THR A 1 83 ? 0.748 6.669 -13.910 1.00 98.50 83 THR A N 1
ATOM 595 C CA . THR A 1 83 ? -0.127 7.851 -13.926 1.00 98.50 83 THR A CA 1
ATOM 596 C C . THR A 1 83 ? -1.577 7.440 -14.178 1.00 98.50 83 THR A C 1
ATOM 598 O O . THR A 1 83 ? -2.479 7.881 -13.472 1.00 98.50 83 THR A O 1
ATOM 601 N N . HIS A 1 84 ? -1.804 6.546 -15.144 1.00 98.50 84 HIS A N 1
ATOM 602 C CA . HIS A 1 84 ? -3.138 6.047 -15.464 1.00 98.50 84 HIS A CA 1
ATOM 603 C C . HIS A 1 84 ? -3.766 5.248 -14.311 1.00 98.50 84 HIS A C 1
ATOM 605 O O . HIS A 1 84 ? -4.957 5.410 -14.028 1.00 98.50 84 HIS A O 1
ATOM 611 N N . ALA A 1 85 ? -2.969 4.432 -13.614 1.00 98.31 85 ALA A N 1
ATOM 612 C CA . ALA A 1 85 ? -3.407 3.730 -12.413 1.00 98.31 85 ALA A CA 1
ATOM 613 C C . ALA A 1 85 ? -3.858 4.723 -11.329 1.00 98.31 85 ALA A C 1
ATOM 615 O O . ALA A 1 85 ? -4.975 4.604 -10.820 1.00 98.31 85 ALA A O 1
ATOM 616 N N . TYR A 1 86 ? -3.057 5.760 -11.052 1.00 98.00 86 TYR A N 1
ATOM 617 C CA . TYR A 1 86 ? -3.407 6.792 -10.073 1.00 98.00 86 TYR A CA 1
ATOM 618 C C . TYR A 1 86 ? -4.691 7.546 -10.450 1.00 98.00 86 TYR A C 1
ATOM 620 O O . TYR A 1 86 ? -5.585 7.703 -9.618 1.00 98.00 86 TYR A O 1
ATOM 628 N N . GLU A 1 87 ? -4.832 7.957 -11.714 1.00 97.56 87 GLU A N 1
ATOM 629 C CA . GLU A 1 87 ? -6.053 8.598 -12.228 1.00 97.56 87 GLU A CA 1
ATOM 630 C C . GLU A 1 87 ? -7.294 7.697 -12.110 1.00 97.56 87 GLU A C 1
ATOM 632 O O . GLU A 1 87 ? -8.417 8.196 -12.011 1.00 97.56 87 GLU A O 1
ATOM 637 N N . SER A 1 88 ? -7.090 6.380 -12.075 1.00 97.25 88 SER A N 1
ATOM 638 C CA . SER A 1 88 ? -8.131 5.368 -11.868 1.00 97.25 88 SER A CA 1
ATOM 639 C C . SER A 1 88 ? -8.371 5.035 -10.388 1.00 97.25 88 SER A C 1
ATOM 641 O O . SER A 1 88 ? -9.158 4.143 -10.079 1.00 97.25 88 SER A O 1
ATOM 643 N N . GLY A 1 89 ? -7.730 5.758 -9.462 1.00 95.38 89 GLY A N 1
ATOM 644 C CA . GLY A 1 89 ? -7.870 5.573 -8.016 1.00 95.38 89 GLY A CA 1
ATOM 645 C C . GLY A 1 89 ? -6.965 4.492 -7.420 1.00 95.38 89 GLY A C 1
ATOM 646 O O . GLY A 1 89 ? -7.173 4.111 -6.270 1.00 95.38 89 GLY A O 1
ATOM 647 N N . ILE A 1 90 ? -5.973 4.005 -8.171 1.00 97.25 90 ILE A N 1
ATOM 648 C CA . ILE A 1 90 ? -5.039 2.958 -7.744 1.00 97.25 90 ILE A CA 1
ATOM 649 C C . ILE A 1 90 ? -3.663 3.582 -7.500 1.00 97.25 90 ILE A C 1
ATOM 651 O O . ILE A 1 90 ? -2.972 3.980 -8.438 1.00 97.25 90 ILE A O 1
ATOM 655 N N . ARG A 1 91 ? -3.237 3.658 -6.235 1.00 96.44 91 ARG A N 1
ATOM 656 C CA . ARG A 1 91 ? -1.890 4.153 -5.895 1.00 96.44 91 ARG A CA 1
ATOM 657 C C . ARG A 1 91 ? -0.826 3.122 -6.250 1.00 96.44 91 ARG A C 1
ATOM 659 O O . ARG A 1 91 ? -1.073 1.921 -6.165 1.00 96.44 91 ARG A O 1
ATOM 666 N N . THR A 1 92 ? 0.369 3.588 -6.601 1.00 97.62 92 THR A N 1
ATOM 667 C CA . THR A 1 92 ? 1.524 2.714 -6.856 1.00 97.62 92 THR A CA 1
ATOM 668 C C . THR A 1 92 ? 2.683 3.056 -5.923 1.00 97.62 92 THR A C 1
ATOM 670 O O . THR A 1 92 ? 3.103 4.208 -5.853 1.00 97.62 92 THR A O 1
ATOM 673 N N . TYR A 1 93 ? 3.224 2.045 -5.243 1.00 97.06 93 TYR A N 1
ATOM 674 C CA . TYR A 1 93 ? 4.377 2.136 -4.347 1.00 97.06 93 TYR A CA 1
ATOM 675 C C . TYR A 1 93 ? 5.568 1.381 -4.908 1.00 97.06 93 TYR A C 1
ATOM 677 O O . TYR A 1 93 ? 5.415 0.286 -5.448 1.00 97.06 93 TYR A O 1
ATOM 685 N N . ILE A 1 94 ? 6.758 1.956 -4.757 1.00 95.81 94 ILE A N 1
ATOM 686 C CA . ILE A 1 94 ? 7.965 1.455 -5.412 1.00 95.81 94 ILE A CA 1
ATOM 687 C C . ILE A 1 94 ? 8.918 0.848 -4.391 1.00 95.81 94 ILE A C 1
ATOM 689 O O . ILE A 1 94 ? 9.321 1.507 -3.432 1.00 95.81 94 ILE A O 1
ATOM 693 N N . ILE A 1 95 ? 9.310 -0.399 -4.634 1.00 94.56 95 ILE A N 1
ATOM 694 C CA . ILE A 1 95 ? 10.404 -1.068 -3.938 1.00 94.56 95 ILE A CA 1
ATOM 695 C C . ILE A 1 95 ? 11.548 -1.229 -4.940 1.00 94.56 95 ILE A C 1
ATOM 697 O O . ILE A 1 95 ? 11.484 -2.040 -5.859 1.00 94.56 95 ILE A O 1
ATOM 701 N N . SER A 1 96 ? 12.603 -0.444 -4.766 1.00 92.44 96 SER A N 1
ATOM 702 C CA . SER A 1 96 ? 13.830 -0.585 -5.539 1.00 92.44 96 SER A CA 1
ATOM 703 C C . SER A 1 96 ? 14.528 -1.890 -5.167 1.00 92.44 96 SER A C 1
ATOM 705 O O . SER A 1 96 ? 14.789 -2.145 -3.984 1.00 92.44 96 SER A O 1
ATOM 707 N N . VAL A 1 97 ? 14.835 -2.698 -6.181 1.00 85.94 97 VAL A N 1
ATOM 708 C CA . VAL A 1 97 ? 15.651 -3.910 -6.060 1.00 85.94 97 VAL A CA 1
ATOM 709 C C . VAL A 1 97 ? 16.906 -3.769 -6.921 1.00 85.94 97 VAL A C 1
ATOM 711 O O . VAL A 1 97 ? 16.844 -3.260 -8.032 1.00 85.94 97 VAL A O 1
ATOM 714 N N . GLY A 1 98 ? 18.054 -4.234 -6.424 1.00 76.12 98 GLY A N 1
ATOM 715 C CA . GLY A 1 98 ? 19.320 -4.190 -7.167 1.00 76.12 98 GLY A CA 1
ATOM 716 C C . GLY A 1 98 ? 20.257 -3.039 -6.788 1.00 76.12 98 GLY A C 1
ATOM 717 O O . GLY A 1 98 ? 20.181 -2.470 -5.703 1.00 76.12 98 GLY A O 1
ATOM 718 N N . THR A 1 99 ? 21.239 -2.771 -7.651 1.00 64.00 99 THR A N 1
ATOM 719 C CA . THR A 1 99 ? 22.200 -1.663 -7.491 1.00 64.00 99 THR A CA 1
ATOM 720 C C . THR A 1 99 ? 21.536 -0.332 -7.846 1.00 64.00 99 THR A C 1
ATOM 722 O O . THR A 1 99 ? 20.690 -0.364 -8.724 1.00 64.00 99 THR A O 1
ATOM 725 N N . ASP A 1 100 ? 21.951 0.801 -7.250 1.00 66.62 100 ASP A N 1
ATOM 726 C CA . ASP A 1 100 ? 21.397 2.183 -7.380 1.00 66.62 100 ASP A CA 1
ATOM 727 C C . ASP A 1 100 ? 21.308 2.796 -8.814 1.00 66.62 100 ASP A C 1
ATOM 729 O O . ASP A 1 100 ? 21.382 4.015 -9.009 1.00 66.62 100 ASP A O 1
ATOM 733 N N . VAL A 1 101 ? 21.197 1.979 -9.854 1.00 70.25 101 VAL A N 1
ATOM 734 C CA . VAL A 1 101 ? 20.827 2.361 -11.215 1.00 70.25 101 VAL A CA 1
ATOM 735 C C . VAL A 1 101 ? 19.323 2.681 -11.236 1.00 70.25 101 VAL A C 1
ATOM 737 O O . VAL A 1 101 ? 18.588 2.311 -10.330 1.00 70.25 101 VAL A O 1
ATOM 740 N N . GLY A 1 102 ? 18.864 3.494 -12.190 1.00 82.81 102 GLY A N 1
ATOM 741 C CA . GLY A 1 102 ? 17.433 3.797 -12.327 1.00 82.81 102 GLY A CA 1
ATOM 742 C C . GLY A 1 102 ? 16.825 4.714 -11.253 1.00 82.81 102 GLY A C 1
ATOM 743 O O . GLY A 1 102 ? 15.701 5.168 -11.429 1.00 82.81 102 GLY A O 1
ATOM 744 N N . MET A 1 103 ? 17.549 5.101 -10.194 1.00 88.50 103 MET A N 1
ATOM 745 C CA . MET A 1 103 ? 17.003 5.847 -9.037 1.00 88.50 103 MET A CA 1
ATOM 746 C C . MET A 1 103 ? 16.215 7.115 -9.388 1.00 88.50 103 MET A C 1
ATOM 748 O O . MET A 1 103 ? 15.192 7.409 -8.774 1.00 88.50 103 MET A O 1
ATOM 752 N N . ARG A 1 104 ? 16.662 7.868 -10.399 1.00 93.00 104 ARG A N 1
ATOM 753 C CA . ARG A 1 104 ? 15.910 9.034 -10.883 1.00 93.00 104 ARG A CA 1
ATOM 754 C C . ARG A 1 104 ? 14.568 8.618 -11.490 1.00 93.00 104 ARG A C 1
ATOM 756 O O . ARG A 1 104 ? 13.562 9.253 -11.208 1.00 93.00 104 ARG A O 1
ATOM 763 N N . HIS A 1 105 ? 14.564 7.574 -12.316 1.00 95.19 105 HIS A N 1
ATOM 764 C CA . HIS A 1 105 ? 13.337 7.054 -12.905 1.00 95.19 105 HIS A CA 1
ATOM 765 C C . HIS A 1 105 ? 12.406 6.486 -11.829 1.00 95.19 105 HIS A C 1
ATOM 767 O O . HIS A 1 105 ? 11.222 6.791 -11.845 1.00 95.19 105 HIS A O 1
ATOM 773 N N . LEU A 1 106 ? 12.937 5.755 -10.846 1.00 95.75 106 LEU A N 1
ATOM 774 C CA . LEU A 1 106 ? 12.157 5.254 -9.711 1.00 95.75 106 LEU A CA 1
ATOM 775 C C . LEU A 1 106 ? 11.477 6.385 -8.932 1.00 95.75 106 LEU A C 1
ATOM 777 O O . LEU A 1 106 ? 10.309 6.252 -8.582 1.00 95.75 106 LEU A O 1
ATOM 781 N N . GLN A 1 107 ? 12.163 7.514 -8.722 1.00 96.25 107 GLN A N 1
ATOM 782 C CA . GLN A 1 107 ? 11.549 8.693 -8.108 1.00 96.25 107 GLN A CA 1
ATOM 783 C C . GLN A 1 107 ? 10.441 9.293 -8.989 1.00 96.25 107 GLN A C 1
ATOM 785 O O . GLN A 1 107 ? 9.379 9.638 -8.472 1.00 96.25 107 GLN A O 1
ATOM 790 N N . ASP A 1 108 ? 10.654 9.390 -10.307 1.00 97.00 108 ASP A N 1
ATOM 791 C CA . ASP A 1 108 ? 9.635 9.874 -11.250 1.00 97.00 108 ASP A CA 1
ATOM 792 C C . ASP A 1 108 ? 8.384 8.966 -11.228 1.00 97.00 108 ASP A C 1
ATOM 794 O O . ASP A 1 108 ? 7.255 9.458 -11.207 1.00 97.00 108 ASP A O 1
ATOM 798 N N . VAL A 1 109 ? 8.575 7.643 -11.164 1.00 97.44 109 VAL A N 1
ATOM 799 C CA . VAL A 1 109 ? 7.493 6.651 -11.063 1.00 97.44 109 VAL A CA 1
ATOM 800 C C . VAL A 1 109 ? 6.792 6.725 -9.702 1.00 97.44 109 VAL A C 1
ATOM 802 O O . VAL A 1 109 ? 5.564 6.716 -9.657 1.00 97.44 109 VAL A O 1
ATOM 805 N N . ALA A 1 110 ? 7.533 6.849 -8.597 1.00 97.38 110 ALA A N 1
ATOM 806 C CA . ALA A 1 110 ? 6.956 6.999 -7.261 1.00 97.38 110 ALA A CA 1
ATOM 807 C C . ALA A 1 110 ? 6.100 8.269 -7.161 1.00 97.38 110 ALA A C 1
ATOM 809 O O . ALA A 1 110 ? 4.981 8.220 -6.657 1.00 97.38 110 ALA A O 1
ATOM 810 N N . ASN A 1 111 ? 6.587 9.386 -7.711 1.00 98.25 111 ASN A N 1
ATOM 811 C CA . ASN A 1 111 ? 5.841 10.641 -7.773 1.00 98.25 111 ASN A CA 1
ATOM 812 C C . ASN A 1 111 ? 4.546 10.476 -8.585 1.00 98.25 111 ASN A C 1
ATOM 814 O O . ASN A 1 111 ? 3.473 10.847 -8.108 1.00 98.25 111 ASN A O 1
ATOM 818 N N . ALA A 1 112 ? 4.621 9.854 -9.767 1.00 98.06 112 ALA A N 1
ATOM 819 C CA . ALA A 1 112 ? 3.443 9.558 -10.582 1.00 98.06 112 ALA A CA 1
ATOM 820 C C . ALA A 1 112 ? 2.430 8.657 -9.849 1.00 98.06 112 ALA A C 1
ATOM 822 O O . ALA A 1 112 ? 1.226 8.887 -9.942 1.00 98.06 112 ALA A O 1
ATOM 823 N N . GLY 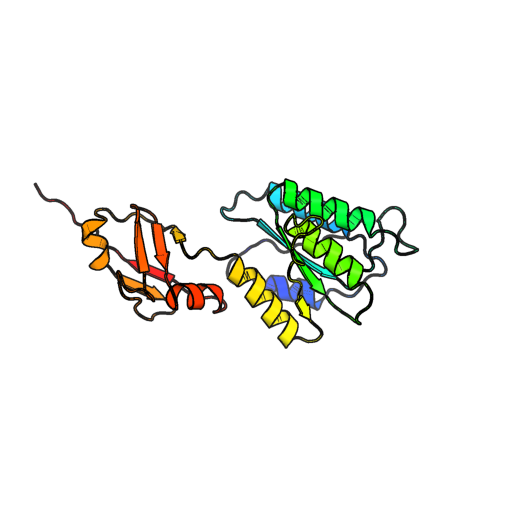A 1 113 ? 2.909 7.676 -9.076 1.00 97.19 113 GLY A N 1
ATOM 824 C CA . GLY A 1 113 ? 2.083 6.685 -8.376 1.00 97.19 113 GLY A CA 1
ATOM 825 C C . GLY A 1 113 ? 1.204 7.242 -7.263 1.00 97.19 113 GLY A C 1
ATOM 826 O O . GLY A 1 113 ? 0.233 6.592 -6.873 1.00 97.19 113 GLY A O 1
ATOM 827 N N . VAL A 1 114 ? 1.510 8.449 -6.788 1.00 96.25 114 VAL A N 1
ATOM 828 C CA . VAL A 1 114 ? 0.713 9.187 -5.797 1.00 96.25 114 VAL A CA 1
ATOM 829 C C . VAL A 1 114 ? 0.221 10.541 -6.324 1.00 96.25 114 VAL A C 1
ATOM 831 O O . VAL A 1 114 ? -0.302 11.350 -5.561 1.00 96.25 114 VAL A O 1
ATOM 834 N N . GLY A 1 115 ? 0.385 10.804 -7.625 1.00 96.75 115 GLY A N 1
ATOM 835 C CA . GLY A 1 115 ? -0.076 12.032 -8.272 1.00 96.75 115 GLY A CA 1
ATOM 836 C C . GLY A 1 115 ? 0.705 13.297 -7.912 1.00 96.75 115 GLY A C 1
ATOM 837 O O . GLY A 1 115 ? 0.170 14.395 -8.076 1.00 96.75 115 GLY A O 1
ATOM 838 N N . HIS A 1 116 ? 1.939 13.171 -7.422 1.00 97.12 116 HIS A N 1
ATOM 839 C CA . HIS A 1 116 ? 2.809 14.318 -7.164 1.00 97.12 116 HIS A CA 1
ATOM 840 C C . HIS A 1 116 ? 3.286 14.937 -8.482 1.00 97.12 116 HIS A C 1
ATOM 842 O O . HIS A 1 116 ? 3.771 14.253 -9.386 1.00 97.12 116 HIS A O 1
ATOM 848 N N . GLY A 1 117 ? 3.157 16.256 -8.585 1.00 92.19 117 GLY A N 1
ATOM 849 C CA . GLY A 1 117 ? 3.553 17.046 -9.739 1.00 92.19 117 GLY A CA 1
ATOM 850 C C . GLY A 1 117 ? 4.796 17.910 -9.497 1.00 92.19 117 GLY A C 1
ATOM 851 O O . GLY A 1 117 ? 5.432 17.873 -8.442 1.00 92.19 117 GLY A O 1
ATOM 852 N N . PRO A 1 118 ? 5.167 18.745 -10.485 1.00 88.31 118 PRO A N 1
ATOM 853 C CA . PRO A 1 118 ? 6.298 19.654 -10.353 1.00 88.31 118 PRO A CA 1
ATOM 854 C C . PRO A 1 118 ? 6.142 20.619 -9.168 1.00 88.31 118 PRO A C 1
ATOM 856 O O . PRO A 1 118 ? 5.248 21.465 -9.160 1.00 88.31 118 PRO A O 1
ATOM 859 N N . GLY A 1 119 ? 7.075 20.549 -8.218 1.00 90.50 119 GLY A N 1
ATOM 860 C CA . GLY A 1 119 ? 7.107 21.408 -7.029 1.00 90.50 119 GLY A CA 1
ATOM 861 C C . GLY A 1 119 ? 6.562 20.751 -5.760 1.00 90.50 119 GLY A C 1
ATOM 862 O O . GLY A 1 119 ? 6.765 21.311 -4.681 1.00 90.50 119 GLY A O 1
ATOM 863 N N . ASP A 1 120 ? 5.942 19.578 -5.879 1.00 95.06 120 ASP A N 1
ATOM 864 C CA . ASP A 1 120 ? 5.597 18.743 -4.732 1.00 95.06 120 ASP A CA 1
ATOM 865 C C . ASP A 1 120 ? 6.860 18.099 -4.135 1.00 95.06 120 ASP A C 1
ATOM 867 O O . ASP A 1 120 ? 7.871 17.945 -4.833 1.00 95.06 120 ASP A O 1
ATOM 871 N N . PRO A 1 121 ? 6.857 17.762 -2.831 1.00 96.25 121 PRO A N 1
ATOM 872 C CA . PRO A 1 121 ? 7.935 16.971 -2.251 1.00 96.25 121 PRO A CA 1
ATOM 873 C C . PRO A 1 121 ? 8.000 15.592 -2.914 1.00 96.25 121 PRO A C 1
ATOM 875 O O . PRO A 1 121 ? 6.975 15.036 -3.306 1.00 96.25 121 PRO A O 1
ATOM 878 N N . ASP A 1 122 ? 9.198 15.021 -2.986 1.00 96.56 122 ASP A N 1
ATOM 879 C CA . ASP A 1 122 ? 9.380 13.665 -3.494 1.00 96.56 122 ASP A CA 1
ATOM 880 C C . ASP A 1 122 ? 8.553 12.661 -2.679 1.00 96.56 122 ASP A C 1
ATOM 882 O O . ASP A 1 122 ? 8.573 12.656 -1.442 1.00 96.56 122 ASP A O 1
ATOM 886 N N . ALA A 1 123 ? 7.808 11.818 -3.390 1.00 95.88 123 ALA A N 1
ATOM 887 C CA . ALA A 1 123 ? 7.094 10.695 -2.819 1.00 95.88 123 ALA A CA 1
ATOM 888 C C . ALA A 1 123 ? 8.099 9.670 -2.273 1.00 95.88 123 ALA A C 1
ATOM 890 O O . ALA A 1 123 ? 9.155 9.456 -2.881 1.00 95.88 123 ALA A O 1
ATOM 891 N N . PRO A 1 124 ? 7.789 9.015 -1.143 1.00 92.69 124 PRO A N 1
ATOM 892 C CA . PRO A 1 124 ? 8.640 7.959 -0.631 1.00 92.69 124 PRO A CA 1
ATOM 893 C C . PRO A 1 124 ? 8.676 6.782 -1.612 1.00 92.69 124 PRO A C 1
ATOM 895 O O . PRO A 1 124 ? 7.650 6.350 -2.135 1.00 92.69 124 PRO A O 1
ATOM 898 N N . PHE A 1 125 ? 9.866 6.221 -1.793 1.00 92.38 125 PHE A N 1
ATOM 899 C CA . PHE A 1 125 ? 10.046 4.861 -2.277 1.00 92.38 125 PHE A CA 1
ATOM 900 C C . PHE A 1 125 ? 11.031 4.135 -1.366 1.00 92.38 125 PHE A C 1
ATOM 902 O O . PHE A 1 125 ? 11.825 4.757 -0.655 1.00 92.38 125 PHE A O 1
ATOM 909 N N . TRP A 1 126 ? 10.964 2.811 -1.365 1.00 92.19 126 TRP A N 1
ATOM 910 C CA . TRP A 1 126 ? 11.757 1.978 -0.475 1.00 92.19 126 TRP A CA 1
ATOM 911 C C . TRP A 1 126 ? 12.905 1.347 -1.246 1.00 92.19 126 TRP A C 1
ATOM 913 O O . TRP A 1 126 ? 12.734 0.931 -2.386 1.00 92.19 126 TRP A O 1
ATOM 923 N N . VAL A 1 127 ? 14.072 1.247 -0.617 1.00 89.75 127 VAL A N 1
ATOM 924 C CA . VAL A 1 127 ? 15.219 0.518 -1.168 1.00 89.75 127 VAL A CA 1
ATOM 925 C C . VAL A 1 127 ? 15.374 -0.768 -0.373 1.00 89.75 127 VAL A C 1
ATOM 927 O O . VAL A 1 127 ? 15.677 -0.726 0.819 1.00 89.75 127 VAL A O 1
ATOM 930 N N . ALA A 1 128 ? 15.152 -1.908 -1.023 1.00 85.19 128 ALA A N 1
ATOM 931 C CA . ALA A 1 128 ? 15.226 -3.221 -0.397 1.00 85.19 128 ALA A CA 1
ATOM 932 C C . ALA A 1 128 ? 16.415 -4.007 -0.964 1.00 85.19 128 ALA A C 1
ATOM 934 O O . ALA A 1 128 ? 16.294 -4.757 -1.930 1.00 85.19 128 ALA A O 1
ATOM 935 N N . GLY A 1 129 ? 17.587 -3.823 -0.349 1.00 80.31 129 GLY A N 1
ATOM 936 C CA . GLY A 1 129 ? 18.811 -4.548 -0.716 1.00 80.31 129 GLY A CA 1
ATOM 937 C C . GLY A 1 129 ? 18.939 -5.943 -0.087 1.00 80.31 129 GLY A C 1
ATOM 938 O O . GLY A 1 129 ? 19.842 -6.695 -0.453 1.00 80.31 129 GLY A O 1
ATOM 939 N N . ASP A 1 130 ? 18.071 -6.287 0.868 1.00 84.00 130 ASP A N 1
ATOM 940 C CA . ASP A 1 130 ? 18.054 -7.568 1.578 1.00 84.00 130 ASP A CA 1
ATOM 941 C C . ASP A 1 130 ? 16.635 -7.954 2.057 1.00 84.00 130 ASP A C 1
ATOM 943 O O . ASP A 1 130 ? 15.667 -7.213 1.874 1.00 84.00 130 ASP A O 1
ATOM 947 N N . ASP A 1 131 ? 16.508 -9.144 2.661 1.00 87.25 131 ASP A N 1
ATOM 948 C CA . ASP A 1 131 ? 15.236 -9.673 3.185 1.00 87.25 131 ASP A CA 1
ATOM 949 C C . ASP A 1 131 ? 14.618 -8.770 4.266 1.00 87.25 131 ASP A C 1
ATOM 951 O O . ASP A 1 131 ? 13.398 -8.636 4.326 1.00 87.25 131 ASP A O 1
ATOM 955 N N . MET A 1 132 ? 15.438 -8.119 5.098 1.00 89.00 132 MET A N 1
ATOM 956 C CA . MET A 1 132 ? 14.939 -7.242 6.158 1.00 89.00 132 MET A CA 1
ATOM 957 C C . MET A 1 132 ? 14.346 -5.965 5.565 1.00 89.00 132 MET A C 1
ATOM 959 O O . MET A 1 132 ? 13.204 -5.632 5.866 1.00 89.00 132 MET A O 1
ATOM 963 N N . GLY A 1 133 ? 15.069 -5.312 4.654 1.00 88.69 133 GLY A N 1
ATOM 964 C CA . GLY A 1 133 ? 14.595 -4.117 3.962 1.00 88.69 133 GLY A CA 1
ATOM 965 C C . GLY A 1 133 ? 13.314 -4.369 3.169 1.00 88.69 133 GLY A C 1
ATOM 966 O O . GLY A 1 133 ? 12.420 -3.525 3.170 1.00 88.69 133 GLY A O 1
ATOM 967 N N . LEU A 1 134 ? 13.172 -5.548 2.551 1.00 89.69 134 LEU A N 1
ATOM 968 C CA . LEU A 1 134 ? 11.937 -5.920 1.856 1.00 89.69 134 LEU A CA 1
ATOM 969 C C . LEU A 1 134 ? 10.754 -6.082 2.823 1.00 89.69 134 LEU A C 1
ATOM 971 O O . LEU A 1 134 ? 9.659 -5.591 2.543 1.00 89.69 134 LEU A O 1
ATOM 975 N N . ARG A 1 135 ? 10.958 -6.747 3.967 1.00 89.88 135 ARG A N 1
ATOM 976 C CA . ARG A 1 135 ? 9.916 -6.908 4.998 1.00 89.88 135 ARG A CA 1
ATOM 977 C C . ARG A 1 135 ? 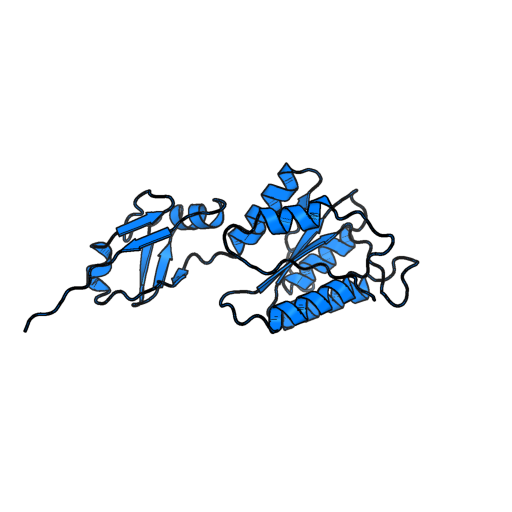9.491 -5.571 5.587 1.00 89.88 135 ARG A C 1
ATOM 979 O O . ARG A 1 135 ? 8.293 -5.345 5.758 1.00 89.88 135 ARG A O 1
ATOM 986 N N . ASP A 1 136 ? 10.450 -4.696 5.861 1.00 90.00 136 ASP A N 1
ATOM 987 C CA . ASP A 1 136 ? 10.193 -3.363 6.400 1.00 90.00 136 ASP A CA 1
ATOM 988 C C . ASP A 1 136 ? 9.419 -2.509 5.388 1.00 90.00 136 ASP A C 1
ATOM 990 O O . ASP A 1 136 ? 8.431 -1.872 5.753 1.00 90.00 136 ASP A O 1
ATOM 994 N N . ALA A 1 137 ? 9.798 -2.560 4.105 1.00 92.69 137 ALA A N 1
ATOM 995 C CA . ALA A 1 137 ? 9.093 -1.867 3.029 1.00 92.69 137 ALA A CA 1
ATOM 996 C C . ALA A 1 137 ? 7.639 -2.335 2.899 1.00 92.69 137 ALA A C 1
ATOM 998 O O . ALA A 1 137 ? 6.722 -1.517 2.942 1.00 92.69 137 ALA A O 1
ATOM 999 N N . LEU A 1 138 ? 7.409 -3.649 2.803 1.00 91.75 138 LEU A N 1
ATOM 1000 C CA . LEU A 1 138 ? 6.058 -4.207 2.695 1.00 91.75 138 LEU A CA 1
ATOM 1001 C C . LEU A 1 138 ? 5.208 -3.893 3.931 1.00 91.75 138 LEU A C 1
ATOM 1003 O O . LEU A 1 138 ? 4.034 -3.560 3.790 1.00 91.75 138 LEU A O 1
ATOM 1007 N N . THR A 1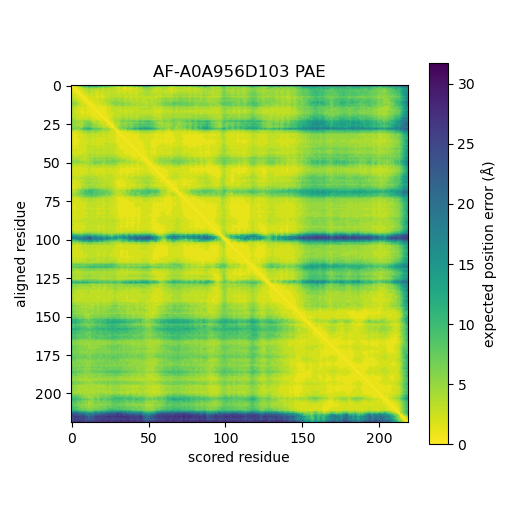 139 ? 5.796 -3.947 5.130 1.00 90.94 139 THR A N 1
ATOM 1008 C CA . THR A 1 139 ? 5.096 -3.594 6.374 1.00 90.94 139 THR A CA 1
ATOM 1009 C C . THR A 1 139 ? 4.699 -2.122 6.381 1.00 90.94 139 THR A C 1
ATOM 1011 O O . THR A 1 139 ? 3.556 -1.806 6.694 1.00 90.94 139 THR A O 1
ATOM 1014 N N . ALA A 1 140 ? 5.607 -1.222 5.993 1.00 92.00 140 ALA A N 1
ATOM 1015 C CA . ALA A 1 140 ? 5.330 0.209 5.939 1.00 92.00 140 ALA A CA 1
ATOM 1016 C C . ALA A 1 140 ? 4.256 0.555 4.896 1.00 92.00 140 ALA A C 1
ATOM 1018 O O . ALA A 1 140 ? 3.357 1.339 5.191 1.00 92.00 140 ALA A O 1
ATOM 1019 N N . ILE A 1 141 ? 4.330 -0.044 3.702 1.00 92.38 141 ILE A N 1
ATOM 1020 C CA . ILE A 1 141 ? 3.365 0.190 2.622 1.00 92.38 141 ILE A CA 1
ATOM 1021 C C . ILE A 1 141 ? 1.977 -0.310 3.026 1.00 92.38 141 ILE A C 1
ATOM 1023 O O . ILE A 1 141 ? 1.028 0.466 3.043 1.00 92.38 141 ILE A O 1
ATOM 1027 N N . ILE A 1 142 ? 1.853 -1.593 3.382 1.00 89.69 142 ILE A N 1
ATOM 1028 C CA . ILE A 1 142 ? 0.556 -2.203 3.718 1.00 89.69 142 ILE A CA 1
ATOM 1029 C C . ILE A 1 142 ? -0.025 -1.553 4.975 1.00 89.69 142 ILE A C 1
ATOM 1031 O O . ILE A 1 142 ? -1.215 -1.264 5.035 1.00 89.69 142 ILE A O 1
ATOM 1035 N N . GLY A 1 143 ? 0.822 -1.294 5.969 1.00 90.00 143 GLY A N 1
ATOM 1036 C CA . GLY A 1 143 ? 0.448 -0.624 7.204 1.00 90.00 143 GLY A CA 1
ATOM 1037 C C . GLY A 1 143 ? -0.097 0.784 6.996 1.00 90.00 143 GLY A C 1
ATOM 1038 O O . GLY A 1 143 ? -1.129 1.133 7.565 1.00 90.00 143 GLY A O 1
ATOM 1039 N N . GLY A 1 144 ? 0.562 1.575 6.145 1.00 89.12 144 GLY A N 1
ATOM 1040 C CA . GLY A 1 144 ? 0.140 2.937 5.809 1.00 89.12 144 GLY A CA 1
ATOM 1041 C C . GLY A 1 144 ? -1.192 3.016 5.057 1.00 89.12 144 GLY A C 1
ATOM 1042 O O . GLY A 1 144 ? -1.847 4.054 5.091 1.00 89.12 144 GLY A O 1
ATOM 1043 N N . GLU A 1 145 ? -1.615 1.921 4.426 1.00 90.19 145 GLU A N 1
ATOM 1044 C CA . GLU A 1 145 ? -2.907 1.803 3.743 1.00 90.19 145 GLU A CA 1
ATOM 1045 C C . GLU A 1 145 ? -4.067 1.463 4.694 1.00 90.19 145 GLU A C 1
ATOM 1047 O O . GLU A 1 145 ? -5.238 1.628 4.344 1.00 90.19 145 GLU A O 1
ATOM 1052 N N . LEU A 1 146 ? -3.781 1.014 5.921 1.00 90.44 146 LEU A N 1
ATOM 1053 C CA . LEU A 1 146 ? -4.824 0.719 6.899 1.00 90.44 146 LEU A CA 1
ATOM 1054 C C . LEU A 1 146 ? -5.389 2.012 7.494 1.00 90.44 146 LEU A C 1
ATOM 1056 O O . LEU A 1 146 ? -4.684 2.798 8.125 1.00 90.44 146 LEU A O 1
ATOM 1060 N N . SER A 1 147 ? -6.699 2.207 7.353 1.00 92.56 147 SER A N 1
ATOM 1061 C CA . SER A 1 147 ? -7.411 3.312 7.998 1.00 92.56 147 SER A CA 1
ATOM 1062 C C . SER A 1 147 ? -7.479 3.129 9.520 1.00 92.56 147 SER A C 1
ATOM 1064 O O . SER A 1 147 ? -7.803 2.048 10.012 1.00 92.56 147 SER A O 1
ATOM 1066 N N . CYS A 1 148 ? -7.286 4.217 10.274 1.00 96.00 148 CYS A N 1
ATOM 1067 C CA . CYS A 1 148 ? -7.604 4.254 11.707 1.00 96.00 148 CYS A CA 1
ATOM 1068 C C . CYS A 1 148 ? -9.117 4.190 11.980 1.00 96.00 148 CYS A C 1
ATOM 1070 O O . CYS A 1 148 ? -9.531 3.906 13.105 1.00 96.00 148 CYS A O 1
ATOM 1072 N N . VAL A 1 149 ? -9.948 4.486 10.975 1.00 96.31 149 VAL A N 1
ATOM 1073 C CA . VAL A 1 149 ? -11.406 4.355 11.043 1.00 96.31 149 VAL A CA 1
ATOM 1074 C C . VAL A 1 149 ? -11.789 2.972 10.544 1.00 96.31 149 VAL A C 1
ATOM 1076 O O . VAL A 1 149 ? -11.655 2.661 9.360 1.00 96.31 149 VAL A O 1
ATOM 1079 N N . VAL A 1 150 ? -12.284 2.156 11.464 1.00 94.88 150 VAL A N 1
ATOM 1080 C CA . VAL A 1 150 ? -12.624 0.757 11.241 1.00 94.88 150 VAL A CA 1
ATOM 1081 C C . VAL A 1 150 ? -14.123 0.634 11.026 1.00 94.88 150 VAL A C 1
ATOM 1083 O O . VAL A 1 150 ? -14.916 1.118 11.835 1.00 94.88 150 VAL A O 1
ATOM 1086 N N . THR A 1 151 ? -14.501 -0.059 9.953 1.00 93.62 151 THR A N 1
ATOM 1087 C CA . THR A 1 151 ? -15.886 -0.485 9.726 1.00 93.62 151 THR A CA 1
ATOM 1088 C C . THR A 1 151 ? -16.157 -1.757 10.520 1.00 93.62 151 THR A C 1
ATOM 1090 O O . THR A 1 151 ? -15.406 -2.725 10.427 1.00 93.62 151 THR A O 1
ATOM 1093 N N . LEU A 1 152 ? -17.225 -1.760 11.308 1.00 92.88 152 LEU A N 1
ATOM 1094 C CA . LEU A 1 152 ? -17.622 -2.894 12.130 1.00 92.88 152 LEU A CA 1
ATOM 1095 C C . LEU A 1 152 ? -18.383 -3.934 11.302 1.00 92.88 152 LEU A C 1
ATOM 1097 O O . LEU A 1 152 ? -19.265 -3.598 10.511 1.00 92.88 152 LEU A O 1
ATOM 1101 N N . GLU A 1 153 ? -18.133 -5.216 11.572 1.00 88.50 153 GLU A N 1
ATOM 1102 C CA . GLU A 1 153 ? -18.967 -6.333 11.103 1.00 88.50 153 GLU A CA 1
ATOM 1103 C C . GLU A 1 153 ? -20.257 -6.443 11.942 1.00 88.50 153 GLU A C 1
ATOM 1105 O O . GLU A 1 153 ? -20.572 -7.460 12.557 1.00 88.50 153 GLU A O 1
ATOM 1110 N N . GLY A 1 154 ? -20.992 -5.338 12.044 1.00 88.00 154 GLY A N 1
ATOM 1111 C CA . GLY A 1 154 ? -22.147 -5.178 12.914 1.00 88.00 154 GLY A CA 1
ATOM 1112 C C . GLY A 1 154 ? -22.478 -3.706 13.113 1.00 88.00 154 GLY A C 1
ATOM 1113 O O . GLY A 1 154 ? -21.927 -2.833 12.447 1.00 88.00 154 GLY A O 1
ATOM 1114 N N . MET A 1 155 ? -23.389 -3.422 14.042 1.00 90.31 155 MET A N 1
ATOM 1115 C CA . MET A 1 155 ? -23.713 -2.045 14.396 1.00 90.31 155 MET A CA 1
ATOM 1116 C C . MET A 1 155 ? -23.864 -1.870 15.905 1.00 90.31 155 MET A C 1
ATOM 1118 O O . MET A 1 155 ? -24.449 -2.709 16.594 1.00 90.31 155 MET A O 1
ATOM 1122 N N . ILE A 1 156 ? -23.372 -0.743 16.396 1.00 92.50 156 ILE A N 1
ATOM 1123 C CA . ILE A 1 156 ? -23.620 -0.221 17.730 1.00 92.50 156 ILE A CA 1
ATOM 1124 C C . ILE A 1 156 ? -25.067 0.284 17.751 1.00 92.50 156 ILE A C 1
ATOM 1126 O O . ILE A 1 156 ? -25.414 1.221 17.033 1.00 92.50 156 ILE A O 1
ATOM 1130 N N . GLN A 1 157 ? -25.924 -0.359 18.547 1.00 90.56 157 GLN A N 1
ATOM 1131 C CA . GLN A 1 157 ? -27.347 0.000 18.631 1.00 90.56 157 GLN A CA 1
ATOM 1132 C C . GLN A 1 157 ? -27.555 1.365 19.291 1.00 90.56 157 GLN A C 1
ATOM 1134 O O . GLN A 1 157 ? -28.389 2.149 18.842 1.00 90.56 157 GLN A O 1
ATOM 1139 N N . ASP A 1 158 ? -26.776 1.638 20.336 1.00 89.88 158 ASP A N 1
ATOM 1140 C CA . ASP A 1 158 ? -26.780 2.904 21.056 1.00 89.88 158 ASP A CA 1
ATOM 1141 C C . ASP A 1 158 ? -25.342 3.442 21.170 1.00 89.88 158 ASP A C 1
ATOM 1143 O O . ASP A 1 158 ? -24.567 2.965 22.008 1.00 89.88 158 ASP A O 1
ATOM 1147 N N . PRO A 1 159 ? -24.950 4.400 20.308 1.00 89.12 159 PRO A N 1
ATOM 1148 C CA . PRO A 1 159 ? -23.636 5.038 20.354 1.00 89.12 159 PRO A CA 1
ATOM 1149 C C . PRO A 1 159 ? -23.280 5.643 21.718 1.00 89.12 159 PRO A C 1
ATOM 1151 O O . PRO A 1 159 ? -22.106 5.620 22.087 1.00 89.12 159 PRO A O 1
ATOM 1154 N N . ASP A 1 160 ? -24.265 6.111 22.493 1.00 89.06 160 ASP A N 1
ATOM 1155 C CA . ASP A 1 160 ? -24.026 6.716 23.811 1.00 89.06 160 ASP A CA 1
ATOM 1156 C C . ASP A 1 160 ? -23.596 5.669 24.856 1.00 89.06 160 ASP A C 1
ATOM 1158 O O . ASP A 1 160 ? -22.974 6.002 25.869 1.00 89.06 160 ASP A O 1
ATOM 1162 N N . LEU A 1 161 ? -23.878 4.385 24.607 1.00 90.19 161 LEU A N 1
ATOM 1163 C CA . LEU A 1 161 ? -23.493 3.263 25.467 1.00 90.19 161 LEU A CA 1
ATOM 1164 C C . LEU A 1 161 ? -22.266 2.503 24.960 1.00 90.19 161 LEU A C 1
ATOM 1166 O O . LEU A 1 161 ? -21.826 1.553 25.609 1.00 90.19 161 LEU A O 1
ATOM 1170 N N . ALA A 1 162 ? -21.664 2.905 23.844 1.00 92.25 162 ALA A N 1
ATOM 1171 C CA . ALA A 1 162 ? -20.594 2.136 23.217 1.00 92.25 162 ALA A CA 1
ATOM 1172 C C . ALA A 1 162 ? -19.369 1.911 24.116 1.00 92.25 162 ALA A C 1
ATOM 1174 O O . ALA A 1 162 ? -18.770 0.839 24.059 1.00 92.25 162 ALA A O 1
ATOM 1175 N N . CYS A 1 163 ? -19.023 2.864 24.990 1.00 95.12 163 CYS A N 1
ATOM 1176 C CA . CYS A 1 163 ? -17.905 2.709 25.931 1.00 95.12 163 CYS A CA 1
ATOM 1177 C C . CYS A 1 163 ? -18.130 1.626 27.002 1.00 95.12 163 CYS A C 1
ATOM 1179 O O . CYS A 1 163 ? -17.210 1.314 27.754 1.00 95.12 163 CYS A O 1
ATOM 1181 N N . THR A 1 164 ? -19.332 1.052 27.099 1.00 93.38 164 THR A N 1
ATOM 1182 C CA . THR A 1 164 ? -19.580 -0.151 27.914 1.00 93.38 164 THR A CA 1
ATOM 1183 C C . THR A 1 164 ? -19.175 -1.442 27.193 1.00 93.38 164 THR A C 1
ATOM 1185 O O . THR A 1 164 ? -19.058 -2.492 27.827 1.00 93.38 164 THR A O 1
ATOM 1188 N N . GLY A 1 165 ? -18.944 -1.364 25.879 1.00 93.19 165 GLY A N 1
ATOM 1189 C CA . GLY A 1 165 ? -18.356 -2.421 25.072 1.00 93.19 165 GLY A CA 1
ATOM 1190 C C . GLY A 1 165 ? -16.858 -2.592 25.316 1.00 93.19 165 GLY A C 1
ATOM 1191 O O . GLY A 1 165 ? -16.241 -1.942 26.158 1.00 93.19 165 GLY A O 1
ATOM 1192 N N . THR A 1 166 ? -16.258 -3.515 24.575 1.00 95.81 166 THR A N 1
ATOM 1193 C CA . THR A 1 166 ? -14.833 -3.841 24.658 1.00 95.81 166 THR A CA 1
ATOM 1194 C C . THR A 1 166 ? -14.224 -3.818 23.266 1.00 95.81 166 THR A C 1
ATOM 1196 O O . THR A 1 166 ? -14.769 -4.424 22.347 1.00 95.81 166 THR A O 1
ATOM 1199 N N . VAL A 1 167 ? -13.080 -3.149 23.135 1.00 97.75 167 VAL A N 1
ATOM 1200 C CA . VAL A 1 167 ? -12.220 -3.207 21.951 1.00 97.75 167 VAL A CA 1
ATOM 1201 C C . VAL A 1 167 ? -10.882 -3.789 22.384 1.00 97.75 167 VAL A C 1
ATOM 1203 O O . VAL A 1 167 ? -10.282 -3.313 23.350 1.00 97.75 167 VAL A O 1
ATOM 1206 N N . LEU A 1 168 ? -10.441 -4.840 21.700 1.00 98.19 168 LEU A N 1
ATOM 1207 C CA . LEU A 1 168 ? -9.169 -5.515 21.919 1.00 98.19 168 LEU A CA 1
ATOM 1208 C C . LEU A 1 168 ? -8.320 -5.401 20.654 1.00 98.19 168 LEU A C 1
ATOM 1210 O O . LEU A 1 168 ? -8.780 -5.763 19.574 1.00 98.19 168 LEU A O 1
ATOM 1214 N N . LEU A 1 169 ? -7.075 -4.957 20.797 1.00 97.81 169 LEU A N 1
ATOM 1215 C CA . LEU A 1 169 ? -6.073 -4.971 19.734 1.00 97.81 169 LEU A CA 1
ATOM 1216 C C . LEU A 1 169 ? -4.976 -5.958 20.123 1.00 97.81 169 LEU A C 1
ATOM 1218 O O . LEU A 1 169 ? -4.352 -5.816 21.174 1.00 97.81 169 LEU A O 1
ATOM 1222 N N . ASN A 1 170 ? -4.771 -6.994 19.312 1.00 96.25 170 ASN A N 1
ATOM 1223 C CA . ASN A 1 170 ? -3.873 -8.112 19.615 1.00 96.25 170 ASN A CA 1
ATOM 1224 C C . ASN A 1 170 ? -4.179 -8.765 20.977 1.00 96.25 170 ASN A C 1
ATOM 1226 O O . ASN A 1 170 ? -3.279 -9.132 21.733 1.00 96.25 170 ASN A O 1
ATOM 1230 N N . GLY A 1 171 ? -5.470 -8.856 21.315 1.0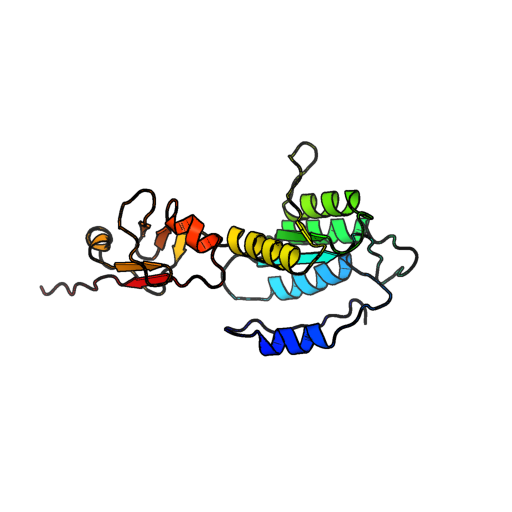0 96.75 171 GLY A N 1
ATOM 1231 C CA . GLY A 1 171 ? -5.959 -9.370 22.597 1.00 96.75 171 GLY A CA 1
ATOM 1232 C C . GLY A 1 171 ? -5.767 -8.428 23.795 1.00 96.75 171 GLY A C 1
ATOM 1233 O O . GLY A 1 171 ? -6.149 -8.787 24.910 1.00 96.75 171 GLY A O 1
ATOM 1234 N N . LEU A 1 172 ? -5.200 -7.232 23.601 1.00 97.81 172 LEU A N 1
ATOM 1235 C CA . LEU A 1 172 ? -5.010 -6.235 24.655 1.00 97.81 172 LEU A CA 1
ATOM 1236 C C . LEU A 1 172 ? -6.148 -5.202 24.648 1.00 97.81 172 LEU A C 1
ATOM 1238 O O . LEU A 1 172 ? -6.466 -4.672 23.584 1.00 97.81 172 LEU A O 1
ATOM 1242 N N . PRO A 1 173 ? -6.750 -4.873 25.808 1.00 97.75 173 PRO A N 1
ATOM 1243 C CA . PRO A 1 173 ? -7.804 -3.866 25.876 1.00 97.75 173 PRO A CA 1
ATOM 1244 C C . PRO A 1 173 ? -7.340 -2.481 25.428 1.00 97.75 173 PRO A C 1
ATOM 1246 O O . PRO A 1 173 ? -6.347 -1.960 25.937 1.00 97.75 173 PRO A O 1
ATOM 1249 N N . VAL A 1 174 ? -8.118 -1.866 24.539 1.00 98.50 174 VAL A N 1
ATOM 1250 C CA . VAL A 1 174 ? -7.944 -0.484 24.090 1.00 98.50 174 VAL A CA 1
ATOM 1251 C C . VAL A 1 174 ? -8.984 0.395 24.805 1.00 98.50 174 VAL A C 1
ATOM 1253 O O . VAL A 1 174 ? -10.184 0.117 24.716 1.00 98.50 174 VAL A O 1
ATOM 1256 N N . PRO A 1 175 ? -8.573 1.436 25.551 1.00 98.00 175 PRO A N 1
ATOM 1257 C CA . PRO A 1 175 ? -9.497 2.247 26.344 1.00 98.00 175 PRO A CA 1
ATOM 1258 C C . PRO A 1 175 ? -10.425 3.119 25.478 1.00 98.00 175 PRO A C 1
ATOM 1260 O O . PRO A 1 175 ? -9.990 3.728 24.501 1.00 98.00 175 PRO A O 1
ATOM 1263 N N . CYS A 1 176 ? -11.708 3.198 25.855 1.00 97.88 176 CYS A N 1
ATOM 1264 C CA . CYS A 1 176 ? -12.680 4.081 25.200 1.00 97.88 176 CYS A CA 1
ATOM 1265 C C . CYS A 1 176 ? -12.415 5.546 25.556 1.00 97.88 176 CYS A C 1
ATOM 1267 O O . CYS A 1 176 ? -12.087 5.862 26.699 1.00 97.88 176 CYS A O 1
ATOM 1269 N N . ASP A 1 177 ? -12.588 6.431 24.581 1.00 96.50 177 ASP A N 1
ATOM 1270 C CA . ASP A 1 177 ? -12.405 7.876 24.677 1.00 96.50 177 ASP A CA 1
ATOM 1271 C C . ASP A 1 177 ? -11.024 8.346 25.172 1.00 96.50 177 ASP A C 1
ATOM 1273 O O . ASP A 1 177 ? -10.827 9.525 25.468 1.00 96.50 177 ASP A O 1
ATOM 1277 N N . ASP A 1 178 ? -10.013 7.481 25.097 1.00 97.88 178 ASP A N 1
ATOM 1278 C CA . ASP A 1 178 ? -8.620 7.823 25.385 1.00 97.88 178 ASP A CA 1
ATOM 1279 C C . ASP A 1 178 ? -7.877 8.340 24.130 1.00 97.88 178 ASP A C 1
ATOM 1281 O O . ASP A 1 178 ? -8.124 7.834 23.024 1.00 97.88 178 ASP A O 1
ATOM 1285 N N . PRO A 1 179 ? -6.986 9.345 24.241 1.00 97.88 179 PRO A N 1
ATOM 1286 C CA . PRO A 1 179 ? -6.184 9.836 23.116 1.00 97.88 179 PRO A CA 1
ATOM 1287 C C . PRO A 1 179 ? -5.357 8.762 22.394 1.00 97.88 179 PRO A C 1
ATOM 1289 O O . PRO A 1 179 ? -5.163 8.887 21.189 1.00 97.88 179 PRO A O 1
ATOM 1292 N N . ASN A 1 180 ? -4.940 7.710 23.103 1.00 97.94 180 ASN A N 1
ATOM 1293 C CA . ASN A 1 180 ? -4.211 6.553 22.574 1.00 97.94 180 ASN A CA 1
ATOM 1294 C C . ASN A 1 180 ? -5.095 5.289 22.537 1.00 97.94 180 ASN A C 1
ATOM 1296 O O . ASN A 1 180 ? -4.597 4.164 22.565 1.00 97.94 180 ASN A O 1
ATOM 1300 N N . GLY A 1 181 ? -6.417 5.477 22.549 1.00 98.19 181 GLY A N 1
ATOM 1301 C CA . GLY A 1 181 ? -7.411 4.416 22.604 1.00 98.19 181 GLY A CA 1
ATOM 1302 C C . GLY A 1 181 ? -8.311 4.382 21.374 1.00 98.19 181 GLY A C 1
ATOM 1303 O O . GLY A 1 181 ? -7.840 4.407 20.242 1.00 98.19 181 GLY A O 1
ATOM 1304 N N . TRP A 1 182 ? -9.625 4.330 21.586 1.00 98.44 182 TRP A N 1
ATOM 1305 C CA . TRP A 1 182 ? -10.609 4.374 20.503 1.00 98.44 182 TRP A CA 1
ATOM 1306 C C . TRP A 1 182 ? -11.798 5.277 20.843 1.00 98.44 182 TRP A C 1
ATOM 1308 O O . TRP A 1 182 ? -12.037 5.583 22.011 1.00 98.44 182 TRP A O 1
ATOM 1318 N N . ARG A 1 183 ? -12.563 5.702 19.835 1.00 97.62 183 ARG A N 1
ATOM 1319 C CA . ARG A 1 183 ? -13.880 6.337 20.018 1.00 97.62 183 ARG A CA 1
ATOM 1320 C C . ARG A 1 183 ? -14.892 5.852 18.994 1.00 97.62 183 ARG A C 1
ATOM 1322 O O . ARG A 1 183 ? -14.520 5.374 17.925 1.00 97.62 183 ARG A O 1
ATOM 1329 N N . VAL A 1 184 ? -16.170 6.048 19.294 1.00 96.75 184 VAL A N 1
ATOM 1330 C CA . VAL A 1 184 ? -17.243 5.891 18.306 1.00 96.75 184 VAL A CA 1
ATOM 1331 C C . VAL A 1 184 ? -17.221 7.051 17.322 1.00 96.75 184 VAL A C 1
ATOM 1333 O O . VAL A 1 184 ? -17.057 8.206 17.722 1.00 96.75 184 VAL A O 1
ATOM 1336 N N . ILE A 1 185 ? -17.426 6.738 16.046 1.00 96.75 185 ILE A N 1
ATOM 1337 C CA . ILE A 1 185 ? -17.718 7.728 15.007 1.00 96.75 185 ILE A CA 1
ATOM 1338 C C . ILE A 1 185 ? -19.212 7.718 14.692 1.00 96.75 185 ILE A C 1
ATOM 1340 O O . ILE A 1 185 ? -19.863 8.760 14.748 1.00 96.75 185 ILE A O 1
ATOM 1344 N N . ASP A 1 186 ? -19.763 6.538 14.416 1.00 94.69 186 ASP A N 1
ATOM 1345 C CA . ASP A 1 186 ? -21.189 6.326 14.183 1.00 94.69 186 ASP A CA 1
ATOM 1346 C C . ASP A 1 186 ? -21.585 4.871 14.503 1.00 94.69 186 ASP A C 1
ATOM 1348 O O . ASP A 1 186 ? -20.821 4.121 15.109 1.00 94.69 186 ASP A O 1
ATOM 1352 N N . ALA A 1 187 ? -22.797 4.466 14.118 1.00 94.31 187 ALA A N 1
ATOM 1353 C CA . ALA A 1 187 ? -23.325 3.138 14.411 1.00 94.31 187 ALA A CA 1
ATOM 1354 C C . ALA A 1 187 ? -22.490 1.987 13.821 1.00 94.31 187 ALA A C 1
ATOM 1356 O O . ALA A 1 187 ? -22.563 0.881 14.340 1.00 94.31 187 ALA A O 1
ATOM 1357 N N . THR A 1 188 ? -21.715 2.199 12.760 1.00 95.19 188 THR A N 1
ATOM 1358 C CA . THR A 1 188 ? -20.933 1.149 12.087 1.00 95.19 188 THR A CA 1
ATOM 1359 C C . THR A 1 188 ? -19.436 1.429 12.080 1.00 95.19 188 THR A C 1
ATOM 1361 O O . THR A 1 188 ? -18.687 0.638 11.514 1.00 95.19 188 THR A O 1
ATOM 1364 N N . HIS A 1 189 ? -18.983 2.518 12.705 1.00 96.44 189 HIS A N 1
ATOM 1365 C CA . HIS A 1 189 ? -17.582 2.922 12.672 1.00 96.44 189 HIS A CA 1
ATOM 1366 C C . HIS A 1 189 ? -17.035 3.298 14.047 1.00 96.44 189 HIS A C 1
ATOM 1368 O O . HIS A 1 189 ? -17.641 4.062 14.807 1.00 96.44 189 HIS A O 1
ATOM 1374 N N . ILE A 1 190 ? -15.816 2.833 14.309 1.00 97.75 190 ILE A N 1
ATOM 1375 C CA . ILE A 1 190 ? -14.966 3.314 15.400 1.00 97.75 190 ILE A CA 1
ATOM 1376 C C . ILE A 1 190 ? -13.669 3.881 14.831 1.00 97.75 190 ILE A C 1
ATOM 1378 O O . ILE A 1 190 ? -13.226 3.480 13.761 1.00 97.75 190 ILE A O 1
ATOM 1382 N N . GLU A 1 191 ? -13.043 4.797 15.557 1.00 98.12 191 GLU A N 1
ATOM 1383 C CA . GLU A 1 191 ? -11.711 5.309 15.240 1.00 98.12 191 GLU A CA 1
ATOM 1384 C C . GLU A 1 191 ? -10.731 4.882 16.330 1.00 98.12 191 GLU A C 1
ATOM 1386 O O . GLU A 1 191 ? -10.944 5.201 17.502 1.00 98.12 191 GLU A O 1
ATOM 1391 N N . LEU A 1 192 ? -9.656 4.194 15.943 1.00 98.44 192 LEU A N 1
ATOM 1392 C CA . LEU A 1 192 ? -8.470 4.005 16.777 1.00 98.44 192 LEU A CA 1
ATOM 1393 C C . LEU A 1 192 ? -7.627 5.283 16.750 1.00 98.44 192 LEU A C 1
ATOM 1395 O O . LEU A 1 192 ? -7.482 5.918 15.710 1.00 98.44 192 LEU A O 1
ATOM 1399 N N . ARG A 1 193 ? -7.059 5.676 17.887 1.00 98.19 193 ARG A N 1
ATOM 1400 C CA . ARG A 1 193 ? -6.325 6.936 18.041 1.00 98.19 193 ARG A CA 1
ATOM 1401 C C . ARG A 1 193 ? -4.963 6.702 18.675 1.00 98.19 193 ARG A C 1
ATOM 1403 O O . ARG A 1 193 ? -4.798 5.764 19.452 1.00 98.19 193 ARG A O 1
ATOM 1410 N N . GLY A 1 194 ? -4.011 7.576 18.343 1.00 97.56 194 GLY A N 1
ATOM 1411 C CA . GLY A 1 194 ? -2.642 7.529 18.862 1.00 97.56 194 GLY A CA 1
ATOM 1412 C C . GLY A 1 194 ? -2.042 6.131 18.742 1.00 97.56 194 GLY A C 1
ATOM 1413 O O . GLY A 1 194 ? -2.212 5.467 17.718 1.00 97.56 194 GLY A O 1
ATOM 1414 N N . ASP A 1 195 ? -1.440 5.660 19.834 1.00 97.69 195 ASP A N 1
ATOM 1415 C CA . ASP A 1 195 ? -0.741 4.373 19.895 1.00 97.69 195 ASP A CA 1
ATOM 1416 C C . ASP A 1 195 ? -1.585 3.178 19.409 1.00 97.69 195 ASP A C 1
ATOM 1418 O O . ASP A 1 195 ? -1.031 2.211 18.884 1.00 97.69 195 ASP A O 1
ATOM 1422 N N . ALA A 1 196 ? -2.915 3.210 19.564 1.00 97.94 196 ALA A N 1
ATOM 1423 C CA . ALA A 1 196 ? -3.784 2.136 19.085 1.00 97.94 196 ALA A CA 1
ATOM 1424 C C . ALA A 1 196 ? -3.845 2.077 17.553 1.00 97.94 196 ALA A C 1
ATOM 1426 O O . ALA A 1 196 ? -3.786 0.983 16.989 1.00 97.94 196 ALA A O 1
ATOM 1427 N N . CYS A 1 197 ? -3.933 3.228 16.874 1.00 97.56 197 CYS A N 1
ATOM 1428 C CA . CYS A 1 197 ? -3.863 3.228 15.414 1.00 97.56 197 CYS A CA 1
ATOM 1429 C C . CYS A 1 197 ? -2.449 2.901 14.935 1.00 97.56 197 CYS A C 1
ATOM 1431 O O . CYS A 1 197 ? -2.291 2.054 14.058 1.00 97.56 197 CYS A O 1
ATOM 1433 N N . ASP A 1 198 ? -1.425 3.474 15.571 1.00 96.56 198 ASP A N 1
ATOM 1434 C CA . ASP A 1 198 ? -0.033 3.178 15.225 1.00 96.56 198 ASP A CA 1
ATOM 1435 C C . ASP A 1 198 ? 0.246 1.674 15.342 1.00 96.56 198 ASP A C 1
ATOM 1437 O O . ASP A 1 198 ? 0.871 1.078 14.469 1.00 96.56 198 ASP A O 1
ATOM 1441 N N . THR A 1 199 ? -0.276 1.017 16.383 1.00 96.19 199 THR A N 1
ATOM 1442 C CA . THR A 1 199 ? -0.153 -0.437 16.558 1.00 96.19 199 THR A CA 1
ATOM 1443 C C . THR A 1 199 ? -0.860 -1.205 15.441 1.00 96.19 199 THR A C 1
ATOM 1445 O O . THR A 1 199 ? -0.289 -2.175 14.941 1.00 96.19 199 THR A O 1
ATOM 1448 N N . LEU A 1 200 ? -2.065 -0.788 15.027 1.00 95.44 200 LEU A N 1
ATOM 1449 C CA . LEU A 1 200 ? -2.786 -1.404 13.906 1.00 95.44 200 LEU A CA 1
ATOM 1450 C C . LEU A 1 200 ? -1.983 -1.295 12.601 1.00 95.44 200 LEU A C 1
ATOM 1452 O O . LEU A 1 200 ? -1.869 -2.279 11.877 1.00 95.44 200 LEU A O 1
ATOM 1456 N N . GLN A 1 201 ? -1.410 -0.124 12.325 1.00 94.31 201 GLN A N 1
ATOM 1457 C CA . GLN A 1 201 ? -0.673 0.145 11.089 1.00 94.31 201 GLN A CA 1
ATOM 1458 C C . GLN A 1 201 ? 0.728 -0.481 11.083 1.00 94.31 201 GLN A C 1
ATOM 1460 O O . GLN A 1 201 ? 1.228 -0.859 10.034 1.00 94.31 201 GLN A O 1
ATOM 1465 N N . THR A 1 202 ? 1.387 -0.623 12.232 1.00 92.06 202 THR A N 1
ATOM 1466 C CA . THR A 1 202 ? 2.794 -1.072 12.282 1.00 92.06 202 THR A CA 1
ATOM 1467 C C . THR A 1 202 ? 2.978 -2.537 12.660 1.00 92.06 202 THR A C 1
ATOM 1469 O O . THR A 1 202 ? 4.078 -3.065 12.497 1.00 92.06 202 THR A O 1
ATOM 1472 N N . THR A 1 203 ? 1.937 -3.215 13.155 1.00 91.00 203 THR A N 1
ATOM 1473 C CA . THR A 1 203 ? 2.022 -4.628 13.550 1.00 91.00 203 THR A CA 1
ATOM 1474 C C . THR A 1 203 ? 1.523 -5.538 12.426 1.00 91.00 203 THR A C 1
ATOM 1476 O O . THR A 1 203 ? 0.321 -5.558 12.149 1.00 91.00 203 THR A O 1
ATOM 1479 N N . PRO A 1 204 ? 2.393 -6.360 11.808 1.00 84.06 204 PRO A N 1
ATOM 1480 C CA . PRO A 1 204 ? 1.959 -7.338 10.819 1.00 84.06 204 PRO A CA 1
ATOM 1481 C C . PRO A 1 204 ? 0.919 -8.297 11.402 1.00 84.06 204 PRO A C 1
ATOM 1483 O O . PRO A 1 204 ? 1.107 -8.834 12.494 1.00 84.06 204 PRO A O 1
ATOM 1486 N N . ALA A 1 205 ? -0.158 -8.534 10.649 1.00 83.75 205 ALA A N 1
ATOM 1487 C CA . ALA A 1 205 ? -1.270 -9.396 11.055 1.00 83.75 205 ALA A CA 1
ATOM 1488 C C . ALA A 1 205 ? -1.911 -9.000 12.403 1.00 83.75 205 ALA 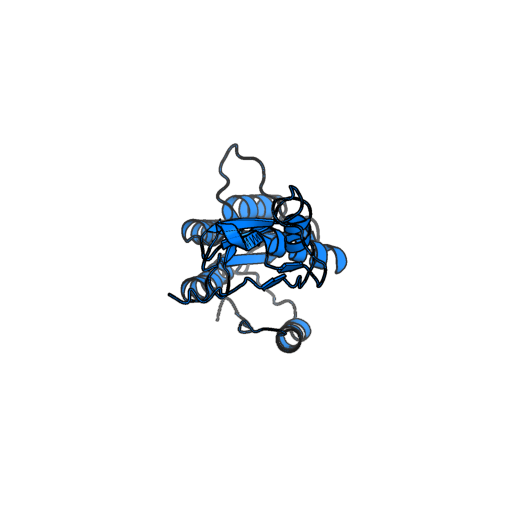A C 1
ATOM 1490 O O . ALA A 1 205 ? -2.337 -9.869 13.170 1.00 83.75 205 ALA A O 1
ATOM 1491 N N . ALA A 1 206 ? -1.982 -7.694 12.691 1.00 90.81 206 ALA A N 1
ATOM 1492 C CA . ALA A 1 206 ? -2.733 -7.187 13.829 1.00 90.81 206 ALA A CA 1
ATOM 1493 C C . ALA A 1 206 ? -4.182 -7.705 13.815 1.00 90.81 206 ALA A C 1
ATOM 1495 O O . ALA A 1 206 ? -4.828 -7.783 12.770 1.00 90.81 206 ALA A O 1
ATOM 1496 N N . THR A 1 207 ? -4.697 -8.047 14.993 1.00 92.62 207 THR A N 1
ATOM 1497 C CA . THR A 1 207 ? -6.071 -8.529 15.178 1.00 92.62 207 THR A CA 1
ATOM 1498 C C . THR A 1 207 ? -6.859 -7.514 15.981 1.00 92.62 207 THR A C 1
ATOM 1500 O O . THR A 1 207 ? -6.421 -7.089 17.049 1.00 92.62 207 THR A O 1
ATOM 1503 N N . LEU A 1 208 ? -8.019 -7.117 15.469 1.00 94.81 208 LEU A N 1
ATOM 1504 C CA . LEU A 1 208 ? -8.922 -6.196 16.142 1.00 94.81 208 LEU A CA 1
ATOM 1505 C C . LEU A 1 208 ? -10.242 -6.909 16.412 1.00 94.81 208 LEU A C 1
ATOM 1507 O O . LEU A 1 208 ? -10.901 -7.385 15.492 1.00 94.81 208 LEU A O 1
ATOM 1511 N N . GLU A 1 209 ? -10.631 -6.954 17.679 1.00 95.88 209 GLU A N 1
ATOM 1512 C CA . GLU A 1 209 ? -11.903 -7.516 18.115 1.00 95.88 209 GLU A CA 1
ATOM 1513 C C . GLU A 1 209 ? -12.698 -6.428 18.828 1.00 95.88 209 GLU A C 1
ATOM 1515 O O . GLU A 1 209 ? -12.201 -5.785 19.753 1.00 95.88 209 GLU A O 1
ATOM 1520 N N . ALA A 1 210 ? -13.945 -6.220 18.417 1.00 94.88 210 ALA A N 1
ATOM 1521 C CA . ALA A 1 210 ? -14.836 -5.253 19.041 1.00 94.88 210 ALA A CA 1
ATOM 1522 C C . ALA A 1 210 ? -16.163 -5.925 19.396 1.00 94.88 210 ALA A C 1
ATOM 1524 O O . ALA A 1 210 ? -16.770 -6.610 18.577 1.00 94.88 210 ALA A O 1
ATOM 1525 N N . THR A 1 211 ? -16.615 -5.746 20.635 1.00 93.44 211 THR A N 1
ATOM 1526 C CA . THR A 1 211 ? -17.892 -6.268 21.129 1.00 93.44 211 THR A CA 1
ATOM 1527 C C . THR A 1 211 ? -18.660 -5.154 21.819 1.00 93.44 211 THR A C 1
ATOM 1529 O O . THR A 1 211 ? -18.172 -4.561 22.780 1.00 93.44 211 THR A O 1
ATOM 1532 N N . PHE A 1 212 ? -19.886 -4.906 21.365 1.00 91.94 212 PHE A N 1
ATOM 1533 C CA . PHE A 1 212 ? -20.771 -3.884 21.919 1.00 91.94 212 PHE A CA 1
ATOM 1534 C C . PHE A 1 212 ? -22.066 -4.514 22.434 1.00 91.94 212 PHE A C 1
ATOM 1536 O O . PHE A 1 212 ? -22.532 -5.508 21.865 1.00 91.94 212 PHE A O 1
ATOM 1543 N N . PRO A 1 213 ? -22.662 -3.971 23.508 1.00 83.12 213 PRO A N 1
ATOM 1544 C CA . PRO A 1 213 ? -23.932 -4.474 23.997 1.00 83.12 213 PRO A CA 1
ATOM 1545 C C . PRO A 1 213 ? -25.043 -4.276 22.966 1.00 83.12 213 PRO A C 1
ATOM 1547 O O . PRO A 1 213 ? -25.149 -3.248 22.300 1.00 83.12 213 PRO A O 1
ATOM 1550 N N . CYS A 1 214 ? -25.897 -5.289 22.870 1.00 74.38 214 CYS A N 1
ATOM 1551 C CA . CYS A 1 214 ? -27.159 -5.232 22.148 1.00 74.38 214 CYS A CA 1
ATOM 1552 C C . CYS A 1 214 ? -28.269 -5.105 23.193 1.00 74.38 214 CYS A C 1
ATOM 1554 O O . CYS A 1 214 ? -28.872 -6.110 23.574 1.00 74.38 214 CYS A O 1
ATOM 1556 N N . ASP A 1 215 ? -28.495 -3.904 23.725 1.00 68.44 215 ASP A N 1
ATOM 1557 C CA . ASP A 1 215 ? -29.571 -3.720 24.696 1.00 68.44 215 ASP A CA 1
ATOM 1558 C C . ASP A 1 215 ? -30.926 -3.969 24.025 1.00 68.44 215 ASP A C 1
ATOM 1560 O O . ASP A 1 215 ? -31.301 -3.341 23.034 1.00 68.44 215 ASP A O 1
ATOM 1564 N N . VAL A 1 216 ? -31.677 -4.925 24.572 1.00 60.00 216 VAL A N 1
ATOM 1565 C CA . VAL A 1 216 ? -33.066 -5.163 24.187 1.00 60.00 216 VAL A CA 1
ATOM 1566 C C . VAL A 1 216 ? -33.927 -4.221 25.016 1.00 60.00 216 VAL A C 1
ATOM 1568 O O . VAL A 1 216 ? -34.121 -4.441 26.213 1.00 60.00 216 VAL A O 1
ATOM 1571 N N . VAL A 1 217 ? -34.468 -3.178 24.387 1.00 58.31 217 VAL A N 1
ATOM 1572 C CA . VAL A 1 217 ? -35.471 -2.321 25.029 1.00 58.31 217 VAL A CA 1
ATOM 1573 C C . VAL A 1 217 ? -36.751 -3.139 25.222 1.00 58.31 217 VAL A C 1
ATOM 1575 O O . VAL A 1 217 ? -37.520 -3.354 24.286 1.00 58.31 217 VAL A O 1
ATOM 1578 N N . LEU A 1 218 ? -36.978 -3.622 26.443 1.00 54.06 218 LEU A N 1
ATOM 1579 C CA . LEU A 1 218 ? -38.252 -4.212 26.850 1.00 54.06 218 LEU A CA 1
ATOM 1580 C C . LEU A 1 218 ? -39.188 -3.074 27.287 1.00 54.06 218 LEU A C 1
ATOM 1582 O O . LEU A 1 218 ? -38.985 -2.491 28.353 1.00 54.06 218 LEU A O 1
ATOM 1586 N N . ILE A 1 219 ? -40.180 -2.751 26.451 1.00 57.88 219 ILE A N 1
ATOM 1587 C CA . ILE A 1 219 ? -41.310 -1.862 26.791 1.00 57.88 219 ILE A CA 1
ATOM 1588 C C . ILE A 1 219 ? -42.512 -2.645 27.312 1.00 57.88 219 ILE A C 1
ATOM 1590 O O . ILE A 1 219 ? -42.787 -3.743 26.775 1.00 57.88 219 ILE A O 1
#

Nearest PDB structures (foldseek):
  6k88-assembly1_A  TM=6.336E-01  e=1.200E-02  Arabidopsis thaliana
  5y58-assembly3_E  TM=5.436E-01  e=7.403E-02  Saccharomyces cerevisiae S288C
  8hmg-assembly5_E  TM=5.075E-01  e=2.235E-01  Arabidopsis thaliana
  7f7a-assembly1_A  TM=3.952E-01  e=1.615E-01  Sphingobium sp. 20006FA
  7voc-assembly1_C  TM=4.650E-01  e=1.135E+00  Streptomyces griseochromogenes